Protein AF-A0A256Z401-F1 (afdb_monomer_lite)

Radius of gyration: 17.42 Å; chains: 1; bounding box: 40×29×56 Å

Sequence (206 aa):
MSYHWIVTSNGCLAIGGRNAEQNEKIVRRYLKENDIFMHADIHGAPVFIIFSDKCTIKDLDLNEVAVLAASYSKAWKLGLASIDVFWVNGNQVSTAAPPGQYLPKGSFMIYGKKNYIKNVKLELAIGIEIIDNKFFRIITGPEYYVNKRAFAYMVIAPGDDDVNEVAKKFLLKVKKAEPRLSRLSLEDITARMPGNSRIIKIHVKK

Secondary structure (DSSP, 8-state):
-PPEEEE-TTS-EEEE-SSHHHHHHHHHHH--TTSEEEEESSTTPPEEEE--TTS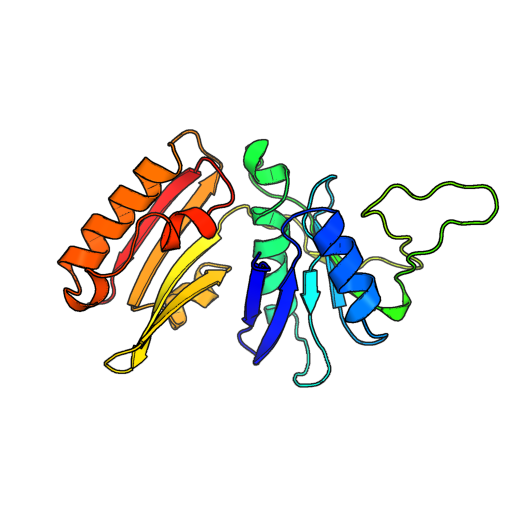---HHHHHHHHHHHHHTSHHHHTT-SEEEEEEEEGGGEE-SPPTT-PPPTT--EE-SPPEEEEEEE--EEEEEEE-SSS-EEEEEE-HHHHHHH-SEEEEEEE-SS-HHHHHHHHHHHHHHH-GGGGG--HHHHHTT--SSEEEEEEEE--

pLDDT: mean 94.88, std 6.21, range [50.25, 98.88]

Foldseek 3Di:
DDWDWDLFPQRWIKTKHLFLQRQVVCLVPPADQQWKWKAWPDPAFIIMITDPPPGDDDPRRVLFVQLVRFQLGCCLVVQHQFTKMKMDGSNQWDPDDDPPDDADRSDIHGDDDIDIDPGNGNKKKWAWFDPDPQDIAIHMTPPVRRVVGHQKIWIKGRDAAFLLVVLVVQLVVVCVVPVSSVPDDSCRRSVSHSGHIDTPDIDHHD

Structure (mmCIF, N/CA/C/O backbone):
data_AF-A0A256Z401-F1
#
_entry.id   AF-A0A256Z401-F1
#
loop_
_atom_site.group_PDB
_atom_site.id
_atom_site.type_symbol
_atom_site.label_atom_id
_atom_site.label_alt_id
_atom_site.label_comp_id
_atom_site.label_asym_id
_atom_site.label_entity_id
_atom_site.label_seq_id
_atom_site.pdbx_PDB_ins_code
_atom_site.Cartn_x
_atom_site.Cartn_y
_atom_site.Cartn_z
_atom_site.occupancy
_atom_site.B_iso_or_equiv
_atom_site.auth_seq_id
_atom_site.auth_comp_id
_atom_site.auth_asym_id
_atom_site.auth_atom_id
_atom_site.pdbx_PDB_model_num
ATOM 1 N N . MET A 1 1 ? 4.382 16.794 3.660 1.00 50.25 1 MET A N 1
ATOM 2 C CA . MET A 1 1 ? 3.944 15.769 2.680 1.00 50.25 1 MET A CA 1
ATOM 3 C C . MET A 1 1 ? 4.528 14.424 3.084 1.00 50.25 1 MET A C 1
ATOM 5 O O . MET A 1 1 ? 5.737 14.346 3.259 1.00 50.25 1 MET A O 1
ATOM 9 N N . SER A 1 2 ? 3.690 13.406 3.291 1.00 85.56 2 SER A N 1
ATOM 10 C CA . SER A 1 2 ? 4.110 12.062 3.715 1.00 85.56 2 SER A CA 1
ATOM 11 C C . SER A 1 2 ? 4.101 11.081 2.539 1.00 85.56 2 SER A C 1
ATOM 13 O O . SER A 1 2 ? 3.253 11.188 1.656 1.00 85.56 2 SER A O 1
ATOM 15 N N . TYR A 1 3 ? 5.022 10.119 2.533 1.00 93.94 3 TYR A N 1
ATOM 16 C CA . TYR A 1 3 ? 4.999 8.979 1.610 1.00 93.94 3 TYR A CA 1
ATOM 17 C C . TYR A 1 3 ? 4.038 7.892 2.117 1.00 93.94 3 TYR A C 1
ATOM 19 O O . TYR A 1 3 ? 3.702 7.850 3.307 1.00 93.94 3 TYR A O 1
ATOM 27 N N . HIS A 1 4 ? 3.619 6.987 1.234 1.00 95.50 4 HIS A N 1
ATOM 28 C CA . HIS A 1 4 ? 3.174 5.665 1.668 1.00 95.50 4 HIS A CA 1
ATOM 29 C C . HIS A 1 4 ? 4.389 4.886 2.167 1.00 95.50 4 HIS A C 1
ATOM 31 O O . HIS A 1 4 ? 5.479 5.026 1.616 1.00 95.50 4 HIS A O 1
ATOM 37 N N . TRP A 1 5 ? 4.225 4.078 3.209 1.00 96.12 5 TRP A N 1
ATOM 38 C CA . TRP A 1 5 ? 5.308 3.232 3.692 1.00 96.12 5 TRP A CA 1
ATOM 39 C C . TRP A 1 5 ? 4.771 2.010 4.425 1.00 96.12 5 TRP A C 1
ATOM 41 O O . TRP A 1 5 ? 3.673 2.040 4.989 1.00 96.12 5 TRP A O 1
ATOM 51 N N . ILE A 1 6 ? 5.573 0.953 4.421 1.00 97.19 6 ILE A N 1
ATOM 52 C CA . ILE A 1 6 ? 5.343 -0.288 5.154 1.00 97.19 6 ILE A CA 1
ATOM 53 C C . ILE A 1 6 ? 6.699 -0.859 5.578 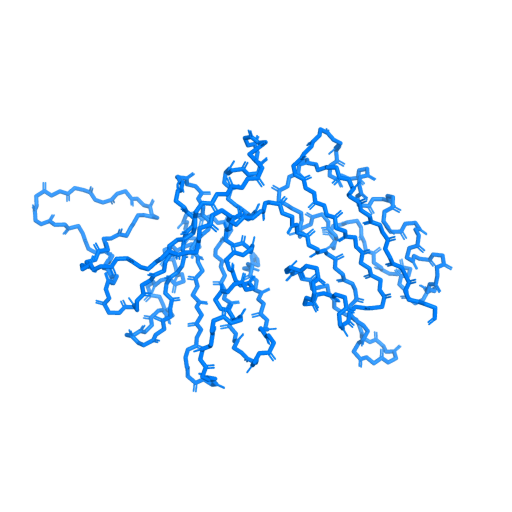1.00 97.19 6 ILE A C 1
ATOM 55 O O . ILE A 1 6 ? 7.675 -0.774 4.837 1.00 97.19 6 ILE A O 1
ATOM 59 N N . VAL A 1 7 ? 6.760 -1.430 6.779 1.00 97.00 7 VAL A N 1
ATOM 60 C CA . VAL A 1 7 ? 7.837 -2.352 7.160 1.00 97.00 7 VAL A CA 1
ATOM 61 C C . VAL A 1 7 ? 7.245 -3.748 7.086 1.00 97.00 7 VAL A C 1
ATOM 63 O O . VAL A 1 7 ? 6.385 -4.094 7.896 1.00 97.00 7 VAL A O 1
ATOM 66 N N . THR A 1 8 ? 7.646 -4.497 6.071 1.00 97.62 8 THR A N 1
ATOM 67 C CA . THR A 1 8 ? 7.096 -5.815 5.727 1.00 97.62 8 THR A CA 1
ATOM 68 C C . THR A 1 8 ? 7.327 -6.851 6.829 1.00 97.62 8 THR A C 1
ATOM 70 O O . THR A 1 8 ? 8.039 -6.613 7.811 1.00 97.62 8 THR A O 1
ATOM 73 N N . SER A 1 9 ? 6.703 -8.020 6.702 1.00 96.50 9 SER A N 1
ATOM 74 C CA . SER A 1 9 ? 6.836 -9.114 7.665 1.00 96.50 9 SER A CA 1
ATOM 75 C C . SER A 1 9 ? 8.277 -9.571 7.881 1.00 96.50 9 SER A C 1
ATOM 77 O O . SER A 1 9 ? 8.611 -9.892 9.021 1.00 96.50 9 SER A O 1
ATOM 79 N N . ASN A 1 10 ? 9.142 -9.541 6.858 1.00 95.38 10 ASN A N 1
ATOM 80 C CA . ASN A 1 10 ? 10.567 -9.858 7.024 1.00 95.38 10 ASN A CA 1
ATOM 81 C C . ASN A 1 10 ? 11.434 -8.635 7.385 1.00 95.38 10 ASN A C 1
ATOM 83 O O . ASN A 1 10 ? 12.659 -8.731 7.392 1.00 95.38 10 ASN A O 1
ATOM 87 N N . GLY A 1 11 ? 10.829 -7.487 7.703 1.00 95.69 11 GLY A N 1
ATOM 88 C CA . GLY A 1 11 ? 11.547 -6.292 8.151 1.00 95.69 11 GLY A CA 1
ATOM 89 C C . GLY A 1 11 ? 12.059 -5.386 7.029 1.00 95.69 11 GLY A C 1
ATOM 90 O O . GLY A 1 11 ? 12.730 -4.397 7.320 1.00 95.69 11 GLY A O 1
ATOM 91 N N . CYS A 1 12 ? 11.719 -5.657 5.764 1.00 97.38 12 CYS A N 1
ATOM 92 C CA . CYS A 1 12 ? 12.048 -4.759 4.658 1.00 97.38 12 CYS A CA 1
ATOM 93 C C . CYS A 1 12 ? 11.227 -3.480 4.732 1.00 97.38 12 CYS A C 1
ATOM 95 O O . CYS A 1 12 ? 9.995 -3.536 4.788 1.00 97.38 12 CYS A O 1
ATOM 97 N N . LEU A 1 13 ? 11.898 -2.332 4.679 1.00 97.75 13 LEU A N 1
ATOM 98 C CA . LEU A 1 13 ? 11.233 -1.052 4.482 1.00 97.75 13 LEU A CA 1
ATOM 99 C C . LEU A 1 13 ? 10.860 -0.910 3.006 1.00 97.75 13 LEU A C 1
ATOM 101 O O . LEU A 1 13 ? 11.709 -1.069 2.132 1.00 97.75 13 LEU A O 1
ATOM 105 N N . ALA A 1 14 ? 9.613 -0.538 2.746 1.00 98.19 14 ALA A N 1
ATOM 106 C CA . ALA A 1 14 ? 9.183 -0.072 1.442 1.00 98.19 14 ALA A CA 1
ATOM 107 C C . ALA A 1 14 ? 8.523 1.301 1.550 1.00 98.19 14 ALA A C 1
ATOM 109 O O . ALA A 1 14 ? 7.785 1.573 2.502 1.00 98.19 14 ALA A O 1
ATOM 110 N N . ILE A 1 15 ? 8.778 2.159 0.564 1.00 97.94 15 ILE A N 1
ATOM 111 C CA . ILE A 1 15 ? 8.177 3.493 0.456 1.00 97.94 15 ILE A CA 1
ATOM 112 C C . ILE A 1 15 ? 7.523 3.670 -0.906 1.00 97.94 15 ILE A C 1
ATOM 114 O O . ILE A 1 15 ? 8.018 3.138 -1.894 1.00 97.94 15 ILE A O 1
ATOM 118 N N . GLY A 1 16 ? 6.443 4.446 -0.964 1.00 97.56 16 GLY A N 1
ATOM 119 C CA . GLY A 1 16 ? 5.762 4.771 -2.209 1.00 97.56 16 GLY A CA 1
ATOM 120 C C . GLY A 1 16 ? 5.303 6.220 -2.294 1.00 97.56 16 GLY A C 1
ATOM 121 O O . GLY A 1 16 ? 4.928 6.837 -1.291 1.00 97.56 16 GLY A O 1
ATOM 122 N N . GLY A 1 17 ? 5.357 6.785 -3.498 1.00 96.19 17 GLY A N 1
ATOM 123 C CA . GLY A 1 17 ? 4.948 8.166 -3.747 1.00 96.19 17 GLY A CA 1
ATOM 124 C C . GLY A 1 17 ? 3.427 8.319 -3.774 1.00 96.19 17 GLY A C 1
ATOM 125 O O . GLY A 1 17 ? 2.710 7.428 -4.213 1.00 96.19 17 GLY A O 1
ATOM 126 N N . ARG A 1 18 ? 2.917 9.465 -3.308 1.00 93.62 18 ARG A N 1
ATOM 127 C CA . ARG A 1 18 ? 1.480 9.804 -3.377 1.00 93.62 18 ARG A CA 1
ATOM 128 C C . ARG A 1 18 ? 1.073 10.494 -4.682 1.00 93.62 18 ARG A C 1
ATOM 130 O O . ARG A 1 18 ? -0.111 10.695 -4.933 1.00 93.62 18 ARG A O 1
ATOM 137 N N . ASN A 1 19 ? 2.047 10.938 -5.471 1.00 92.94 19 ASN A N 1
ATOM 138 C CA . ASN A 1 19 ? 1.849 11.639 -6.736 1.00 92.94 19 ASN A CA 1
ATOM 139 C C . ASN A 1 19 ? 3.090 11.486 -7.636 1.00 92.94 19 ASN A C 1
ATOM 141 O O . ASN A 1 19 ? 4.122 10.974 -7.200 1.00 92.94 19 ASN A O 1
ATOM 145 N N . ALA A 1 20 ? 2.992 11.943 -8.888 1.00 91.56 20 ALA A N 1
ATOM 146 C CA . ALA A 1 20 ? 4.055 11.799 -9.887 1.00 91.56 20 ALA A CA 1
ATOM 147 C C . ALA A 1 20 ? 5.384 12.459 -9.469 1.00 91.56 20 ALA A C 1
ATOM 149 O O . ALA A 1 20 ? 6.446 11.881 -9.684 1.00 91.56 20 ALA A O 1
ATOM 150 N N . GLU A 1 21 ? 5.330 13.628 -8.826 1.00 92.94 21 GLU A N 1
ATOM 151 C CA . GLU A 1 21 ? 6.522 14.328 -8.331 1.00 92.94 21 GLU A CA 1
ATOM 152 C C . GLU A 1 21 ? 7.230 13.521 -7.234 1.00 92.94 21 GLU A C 1
ATOM 154 O O . GLU A 1 21 ? 8.449 13.354 -7.255 1.00 92.94 21 GLU A O 1
ATOM 159 N N . GLN A 1 22 ? 6.466 12.964 -6.289 1.00 94.81 22 GLN A N 1
ATOM 160 C CA . GLN A 1 22 ? 7.011 12.089 -5.259 1.00 94.81 22 GLN A CA 1
ATOM 161 C C . GLN A 1 22 ? 7.571 10.797 -5.852 1.00 94.81 22 GLN A C 1
ATOM 163 O O . GLN A 1 22 ? 8.653 10.399 -5.433 1.00 94.81 22 GLN A O 1
ATOM 168 N N . ASN A 1 23 ? 6.886 10.176 -6.820 1.00 95.25 23 ASN A N 1
ATOM 169 C CA . ASN A 1 23 ? 7.380 8.985 -7.521 1.00 95.25 23 ASN A CA 1
ATOM 170 C C . ASN A 1 23 ? 8.754 9.255 -8.155 1.00 95.25 23 ASN A C 1
ATOM 172 O O . ASN A 1 23 ? 9.697 8.494 -7.959 1.00 95.25 23 ASN A O 1
ATOM 176 N N . GLU A 1 24 ? 8.898 10.372 -8.870 1.00 93.88 24 GLU A N 1
ATOM 177 C CA . GLU A 1 24 ? 10.174 10.754 -9.475 1.00 93.88 24 GLU A CA 1
ATOM 178 C C . GLU A 1 24 ? 11.249 11.019 -8.415 1.00 93.88 24 GLU A C 1
ATOM 180 O O . GLU A 1 24 ? 12.378 10.536 -8.530 1.00 93.88 24 GLU A O 1
ATOM 185 N N . LYS A 1 25 ? 10.890 11.733 -7.343 1.00 94.38 25 LYS A N 1
ATOM 186 C CA . LYS A 1 25 ? 11.808 12.038 -6.244 1.00 94.38 25 LYS A CA 1
ATOM 187 C C . LYS A 1 25 ? 12.323 10.777 -5.556 1.00 94.38 25 LYS A C 1
ATOM 189 O O . LYS A 1 25 ? 13.518 10.722 -5.270 1.00 94.38 25 LYS A O 1
ATOM 194 N N . ILE A 1 26 ? 11.465 9.792 -5.277 1.00 95.06 26 ILE A N 1
ATOM 195 C CA . ILE A 1 26 ? 11.907 8.565 -4.604 1.00 95.06 26 ILE A CA 1
ATOM 196 C C . ILE A 1 26 ? 12.806 7.727 -5.508 1.00 95.06 26 ILE A C 1
ATOM 198 O O . ILE A 1 26 ? 13.838 7.257 -5.042 1.00 95.06 26 ILE A O 1
ATOM 202 N N . VAL A 1 27 ? 12.480 7.611 -6.799 1.00 96.12 27 VAL A N 1
ATOM 203 C CA . VAL A 1 27 ? 13.286 6.831 -7.745 1.00 96.12 27 VAL A CA 1
ATOM 204 C C . VAL A 1 27 ? 14.658 7.462 -7.917 1.00 96.12 27 VAL A C 1
ATOM 206 O O . VAL A 1 27 ? 15.664 6.791 -7.729 1.00 96.12 27 VAL A O 1
ATOM 209 N N . ARG A 1 28 ? 14.721 8.771 -8.185 1.00 94.38 28 ARG A N 1
ATOM 210 C CA . ARG A 1 28 ? 16.000 9.463 -8.404 1.00 94.38 28 ARG A CA 1
ATOM 211 C C . ARG A 1 28 ? 16.902 9.487 -7.172 1.00 94.38 28 ARG A C 1
ATOM 213 O O . ARG A 1 28 ? 18.115 9.548 -7.328 1.00 94.38 28 ARG A O 1
ATOM 220 N N . ARG A 1 29 ? 16.330 9.536 -5.964 1.00 94.62 29 ARG A N 1
ATOM 221 C CA . ARG A 1 29 ? 17.109 9.712 -4.726 1.00 94.62 29 ARG A CA 1
ATOM 222 C C . ARG A 1 29 ? 17.422 8.417 -3.997 1.00 94.62 29 ARG A C 1
ATOM 224 O O . ARG A 1 29 ? 18.411 8.391 -3.273 1.00 94.62 29 ARG A O 1
ATOM 231 N N . TYR A 1 30 ? 16.559 7.410 -4.103 1.00 95.56 30 TYR A N 1
ATOM 232 C CA . TYR A 1 30 ? 16.609 6.258 -3.207 1.00 95.56 30 TYR A CA 1
ATOM 233 C C . TYR A 1 30 ? 16.718 4.911 -3.915 1.00 95.56 30 TYR A C 1
ATOM 235 O O . TYR A 1 30 ? 17.182 3.982 -3.269 1.00 95.56 30 TYR A O 1
ATOM 243 N N . LEU A 1 31 ? 16.317 4.777 -5.185 1.00 97.25 31 LEU A N 1
ATOM 244 C CA . LEU A 1 31 ? 16.378 3.485 -5.874 1.00 97.25 31 LEU A CA 1
ATOM 245 C C . LEU A 1 31 ? 17.833 3.103 -6.172 1.00 97.25 31 LEU A C 1
ATOM 247 O O . LEU A 1 31 ? 18.505 3.790 -6.942 1.00 97.25 31 LEU A O 1
ATOM 251 N N . LYS A 1 32 ? 18.298 1.995 -5.591 1.00 96.94 32 LYS A N 1
ATOM 252 C CA . LYS A 1 32 ? 19.595 1.379 -5.899 1.00 96.94 32 LYS A CA 1
ATOM 253 C C . LYS A 1 32 ? 19.427 0.145 -6.776 1.00 96.94 32 LYS A C 1
ATOM 255 O O . LYS A 1 32 ? 18.333 -0.387 -6.917 1.00 96.94 32 LYS A O 1
ATOM 260 N N . GLU A 1 33 ? 20.534 -0.344 -7.326 1.00 95.81 33 GLU A N 1
ATOM 261 C CA . GLU A 1 33 ? 20.555 -1.455 -8.286 1.00 95.81 33 GLU A CA 1
ATOM 262 C C . GLU A 1 33 ? 19.835 -2.724 -7.803 1.00 95.81 33 GLU A C 1
ATOM 264 O O . GLU A 1 33 ? 19.100 -3.328 -8.583 1.00 95.81 33 GLU A O 1
ATOM 269 N N . ASN A 1 34 ? 20.006 -3.083 -6.525 1.00 95.56 34 ASN A N 1
ATOM 270 C CA . ASN A 1 34 ? 19.445 -4.294 -5.909 1.00 95.56 34 ASN A CA 1
ATOM 271 C C . ASN A 1 34 ? 18.096 -4.073 -5.208 1.00 95.56 34 ASN A C 1
ATOM 273 O O . ASN A 1 34 ? 17.510 -5.018 -4.681 1.00 95.56 34 ASN A O 1
ATOM 277 N N . ASP A 1 35 ? 17.606 -2.834 -5.169 1.00 98.06 35 ASP A N 1
ATOM 278 C CA . ASP A 1 35 ? 16.276 -2.554 -4.641 1.00 98.06 35 ASP A CA 1
ATOM 279 C C . ASP A 1 35 ? 15.206 -3.000 -5.634 1.00 98.06 35 ASP A C 1
ATOM 281 O O . ASP A 1 35 ? 15.440 -3.094 -6.840 1.00 98.06 35 ASP A O 1
ATOM 285 N N . ILE A 1 36 ? 13.997 -3.234 -5.133 1.00 98.56 36 ILE A N 1
ATOM 286 C CA . ILE A 1 36 ? 12.866 -3.585 -5.990 1.00 98.56 36 ILE A CA 1
ATOM 287 C C . ILE A 1 36 ? 12.062 -2.337 -6.313 1.00 98.56 36 ILE A C 1
ATOM 289 O O . ILE A 1 36 ? 11.530 -1.690 -5.414 1.00 98.56 36 ILE A O 1
ATOM 293 N N . PHE A 1 37 ? 11.914 -2.050 -7.603 1.00 98.56 37 PHE A N 1
ATOM 294 C CA . PHE A 1 37 ? 10.921 -1.119 -8.123 1.00 98.56 37 PHE A CA 1
ATOM 295 C C . PHE A 1 37 ? 9.616 -1.870 -8.387 1.00 98.56 37 PHE A C 1
ATOM 297 O O . PHE A 1 37 ? 9.620 -2.898 -9.065 1.00 98.56 37 PHE A O 1
ATOM 304 N N . MET A 1 38 ? 8.494 -1.342 -7.904 1.00 98.69 38 MET A N 1
ATOM 305 C CA . MET A 1 38 ? 7.174 -1.954 -8.049 1.00 98.69 38 MET A CA 1
ATOM 306 C C . MET A 1 38 ? 6.114 -0.931 -8.464 1.00 98.69 38 MET A C 1
ATOM 308 O O . MET A 1 38 ? 6.085 0.192 -7.957 1.00 98.69 38 MET A O 1
ATOM 312 N N . HIS A 1 39 ? 5.223 -1.330 -9.373 1.00 98.44 39 HIS A N 1
ATOM 313 C CA . HIS A 1 39 ? 4.160 -0.475 -9.901 1.00 98.44 39 HIS A CA 1
ATOM 314 C C . HIS A 1 39 ? 2.971 -1.326 -10.378 1.00 98.44 39 HIS A C 1
ATOM 316 O O . HIS A 1 39 ? 3.156 -2.382 -10.989 1.00 98.44 39 HIS A O 1
ATOM 322 N N . ALA A 1 40 ? 1.739 -0.886 -10.103 1.00 98.25 40 ALA A N 1
ATOM 323 C CA . ALA A 1 40 ? 0.548 -1.545 -10.646 1.00 98.25 40 ALA A CA 1
ATOM 324 C C . ALA A 1 40 ? 0.458 -1.322 -12.163 1.00 98.25 40 ALA A C 1
ATOM 326 O O . ALA A 1 40 ? 0.875 -0.274 -12.651 1.00 98.25 40 ALA A O 1
ATOM 327 N N . ASP A 1 41 ? -0.078 -2.272 -12.926 1.00 96.81 41 ASP A N 1
ATOM 328 C CA . ASP A 1 41 ? -0.127 -2.185 -14.394 1.00 96.81 41 ASP A CA 1
ATOM 329 C C . ASP A 1 41 ? -1.265 -1.264 -14.886 1.00 96.81 41 ASP A C 1
ATOM 331 O O . ASP A 1 41 ? -2.189 -1.664 -15.588 1.00 96.81 41 ASP A O 1
ATOM 335 N N . ILE A 1 42 ? -1.241 -0.011 -14.421 1.00 96.06 42 ILE A N 1
ATOM 336 C CA . ILE A 1 42 ? -2.186 1.054 -14.753 1.00 96.06 42 ILE A CA 1
ATOM 337 C C . ILE A 1 42 ? -1.528 2.426 -14.600 1.00 96.06 42 ILE A C 1
ATOM 339 O O . ILE A 1 42 ? -0.739 2.675 -13.686 1.00 96.06 42 ILE A O 1
ATOM 343 N N . HIS A 1 43 ? -1.895 3.365 -15.471 1.00 92.25 43 HIS A N 1
ATOM 344 C CA . HIS A 1 43 ? -1.472 4.754 -15.332 1.00 92.25 43 HIS A CA 1
ATOM 345 C C . HIS A 1 43 ? -2.010 5.394 -14.045 1.00 92.25 43 HIS A C 1
ATOM 347 O O . HIS A 1 43 ? -3.184 5.256 -13.693 1.00 92.25 43 HIS A O 1
ATOM 353 N N . GLY A 1 44 ? -1.153 6.167 -13.377 1.00 89.94 44 GLY A N 1
ATOM 354 C CA . GLY A 1 44 ? -1.493 6.833 -12.120 1.00 89.94 44 GLY A CA 1
ATOM 355 C C . GLY A 1 44 ? -1.406 5.919 -10.898 1.00 89.94 44 GLY A C 1
ATOM 356 O O . GLY A 1 44 ? -2.039 6.213 -9.886 1.00 89.94 44 GLY A O 1
ATOM 357 N N . ALA A 1 45 ? -0.661 4.814 -10.981 1.00 94.94 45 ALA A N 1
ATOM 358 C CA . ALA A 1 45 ? -0.279 4.051 -9.805 1.00 94.94 45 ALA A CA 1
ATOM 359 C C . ALA A 1 45 ? 0.913 4.707 -9.076 1.00 94.94 45 ALA A C 1
ATOM 361 O O . ALA A 1 45 ? 1.718 5.426 -9.682 1.00 94.94 45 ALA A O 1
ATOM 362 N N . PRO A 1 46 ? 1.032 4.504 -7.757 1.00 96.00 46 PRO A N 1
ATOM 363 C CA . PRO A 1 46 ? 2.241 4.868 -7.037 1.00 96.00 46 PRO A CA 1
ATOM 364 C C . PRO A 1 46 ? 3.412 3.997 -7.502 1.00 96.00 46 PRO A C 1
ATOM 366 O O . PRO A 1 46 ? 3.245 2.814 -7.808 1.00 96.00 46 PRO A O 1
ATOM 369 N N . VAL A 1 47 ? 4.613 4.569 -7.493 1.00 97.69 47 VAL A N 1
ATOM 370 C CA . VAL A 1 47 ? 5.841 3.771 -7.514 1.00 97.69 47 VAL A CA 1
ATOM 371 C C . VAL A 1 47 ? 6.168 3.393 -6.084 1.00 97.69 47 VAL A C 1
ATOM 373 O O . VAL A 1 47 ? 6.187 4.272 -5.224 1.00 97.69 47 VAL A O 1
ATOM 376 N N . PHE A 1 48 ? 6.451 2.116 -5.847 1.00 98.44 48 PHE A N 1
ATOM 377 C CA . PHE A 1 48 ? 7.028 1.626 -4.602 1.00 98.44 48 PHE A CA 1
ATOM 378 C C . PHE A 1 48 ? 8.478 1.184 -4.809 1.00 98.44 48 PHE A C 1
ATOM 380 O O . PHE A 1 48 ? 8.811 0.588 -5.831 1.00 98.44 48 PHE A O 1
ATOM 387 N N . ILE A 1 49 ? 9.319 1.464 -3.815 1.00 98.50 49 ILE A N 1
ATOM 388 C CA . ILE A 1 49 ? 10.681 0.940 -3.697 1.00 98.50 49 ILE A CA 1
ATOM 389 C C . ILE A 1 49 ? 10.733 0.070 -2.449 1.00 98.50 49 ILE A C 1
ATOM 391 O O . ILE A 1 49 ? 10.340 0.541 -1.380 1.00 98.50 49 ILE A O 1
ATOM 395 N N . ILE A 1 50 ? 11.217 -1.164 -2.574 1.00 98.56 50 ILE A N 1
ATOM 396 C CA . ILE A 1 50 ? 11.526 -2.045 -1.441 1.00 98.56 50 ILE A CA 1
ATOM 397 C C . ILE A 1 50 ? 13.041 -2.071 -1.275 1.00 98.56 50 ILE A C 1
ATOM 399 O O . ILE A 1 50 ? 13.755 -2.477 -2.192 1.00 98.56 50 ILE A O 1
ATOM 403 N N . PHE A 1 51 ? 13.514 -1.625 -0.114 1.00 97.94 51 PHE A N 1
ATOM 404 C CA . PHE A 1 51 ? 14.939 -1.488 0.158 1.00 97.94 51 PHE A CA 1
ATOM 405 C C . PHE A 1 51 ? 15.576 -2.820 0.537 1.00 97.94 51 PHE A C 1
ATOM 407 O O . PHE A 1 51 ? 15.132 -3.484 1.475 1.00 97.94 51 PHE A O 1
ATOM 414 N N . SER A 1 52 ? 16.657 -3.155 -0.160 1.00 95.06 52 SER A N 1
ATOM 415 C CA . SER A 1 52 ? 17.426 -4.392 0.007 1.00 95.06 52 SER A CA 1
ATOM 416 C C . SER A 1 52 ? 18.544 -4.284 1.056 1.00 95.06 52 SER A C 1
ATOM 418 O O . SER A 1 52 ? 19.008 -5.295 1.572 1.00 95.06 52 SER A O 1
ATOM 420 N N . ASP A 1 53 ? 18.946 -3.067 1.446 1.00 87.94 53 ASP A N 1
ATOM 421 C CA . ASP A 1 53 ? 20.119 -2.826 2.308 1.00 87.94 53 ASP A CA 1
ATOM 422 C C . ASP A 1 53 ? 20.061 -3.507 3.690 1.00 87.94 53 ASP A C 1
ATOM 424 O O . ASP A 1 53 ? 21.095 -3.795 4.291 1.00 87.94 53 ASP A O 1
ATOM 428 N N . LYS A 1 54 ? 18.858 -3.688 4.251 1.00 83.19 54 LYS A N 1
ATOM 429 C CA . LYS A 1 54 ? 18.658 -4.134 5.646 1.00 83.19 54 LYS A CA 1
ATOM 430 C C . LYS A 1 54 ? 17.824 -5.403 5.784 1.00 83.19 54 LYS A C 1
ATOM 432 O O . LYS A 1 54 ? 17.492 -5.789 6.903 1.00 83.19 54 LYS A O 1
ATOM 437 N N . CYS A 1 55 ? 17.453 -6.031 4.676 1.00 91.88 55 CYS A N 1
ATOM 438 C CA . CYS A 1 55 ? 16.651 -7.243 4.695 1.00 91.88 55 CYS A CA 1
ATOM 439 C C . CYS A 1 55 ? 16.879 -8.071 3.427 1.00 91.88 55 CYS A C 1
ATOM 441 O O . CYS A 1 55 ? 17.196 -7.547 2.362 1.00 91.88 55 CYS A O 1
ATOM 443 N N . THR A 1 56 ? 16.624 -9.372 3.519 1.00 94.38 56 THR A N 1
ATOM 444 C CA . THR A 1 56 ? 16.461 -10.213 2.332 1.00 94.38 56 THR A CA 1
ATOM 445 C C . THR A 1 56 ? 15.003 -10.159 1.897 1.00 94.38 56 THR A C 1
ATOM 447 O O . THR A 1 56 ? 14.134 -10.636 2.628 1.00 94.38 56 THR A O 1
ATOM 450 N N . ILE A 1 57 ? 14.745 -9.592 0.719 1.00 97.50 57 ILE A N 1
ATOM 451 C CA . ILE A 1 57 ? 13.400 -9.479 0.147 1.00 97.50 57 ILE A CA 1
ATOM 452 C C . ILE A 1 57 ? 12.917 -10.872 -0.268 1.00 97.50 57 ILE A C 1
ATOM 454 O O . ILE A 1 57 ? 13.570 -11.551 -1.060 1.00 97.50 57 ILE A O 1
ATOM 458 N N . LYS A 1 58 ? 11.772 -11.300 0.268 1.00 97.56 58 LYS A N 1
ATOM 459 C CA . LYS A 1 58 ? 11.113 -12.572 -0.059 1.00 97.56 58 LYS A CA 1
ATOM 460 C C . LYS A 1 58 ? 9.781 -12.327 -0.763 1.00 97.56 58 LYS A C 1
ATOM 462 O O . LYS A 1 58 ? 9.225 -11.231 -0.708 1.00 97.56 58 LYS A O 1
ATOM 467 N N . ASP A 1 59 ? 9.202 -13.387 -1.324 1.00 98.19 59 ASP A N 1
ATOM 468 C CA . ASP A 1 59 ? 7.891 -13.331 -1.985 1.00 98.19 59 ASP A CA 1
ATOM 469 C C . ASP A 1 59 ? 6.799 -12.732 -1.097 1.00 98.19 59 ASP A C 1
ATOM 471 O O . ASP A 1 59 ? 5.941 -11.991 -1.575 1.00 98.19 59 ASP A O 1
ATOM 475 N N . LEU A 1 60 ? 6.838 -13.004 0.210 1.00 98.00 60 LEU A N 1
ATOM 476 C CA . LEU A 1 60 ? 5.889 -12.423 1.156 1.00 98.00 60 LEU A CA 1
ATOM 477 C C . LEU A 1 60 ? 5.965 -10.888 1.177 1.00 98.00 60 LEU A C 1
ATOM 479 O O . LEU A 1 60 ? 4.926 -10.233 1.181 1.00 98.00 60 LEU A O 1
ATOM 483 N N . ASP A 1 61 ? 7.171 -10.319 1.149 1.00 98.44 61 ASP A N 1
ATOM 484 C CA . ASP A 1 61 ? 7.389 -8.869 1.186 1.00 98.44 61 ASP A CA 1
ATOM 485 C C . ASP A 1 61 ? 6.923 -8.224 -0.124 1.00 98.44 61 ASP A C 1
ATOM 487 O O . ASP A 1 61 ? 6.261 -7.185 -0.110 1.00 98.44 61 ASP A O 1
ATOM 491 N N . LEU A 1 62 ? 7.191 -8.887 -1.256 1.00 98.69 62 LEU A N 1
ATOM 492 C CA . LEU A 1 62 ? 6.692 -8.471 -2.566 1.00 98.69 62 LEU A CA 1
ATOM 493 C C . LEU A 1 62 ? 5.156 -8.436 -2.588 1.00 98.69 62 LEU A C 1
ATOM 495 O O . LEU A 1 62 ? 4.572 -7.446 -3.024 1.00 98.69 62 LEU A O 1
ATOM 499 N N . ASN A 1 63 ? 4.492 -9.478 -2.077 1.00 98.69 63 ASN A N 1
ATOM 500 C CA . ASN A 1 63 ? 3.028 -9.538 -2.018 1.00 98.69 63 ASN A CA 1
ATOM 501 C C . ASN A 1 63 ? 2.433 -8.466 -1.090 1.00 98.69 63 ASN A C 1
ATOM 503 O O . ASN A 1 63 ? 1.429 -7.842 -1.438 1.00 98.69 63 ASN A O 1
ATOM 507 N N . GLU A 1 64 ? 3.053 -8.205 0.065 1.00 98.75 64 GLU A N 1
ATOM 508 C CA . GLU A 1 64 ? 2.598 -7.159 0.989 1.00 98.75 64 GLU A CA 1
ATOM 509 C C . GLU A 1 64 ? 2.640 -5.772 0.347 1.00 98.75 64 GLU A C 1
ATOM 511 O O . GLU A 1 64 ? 1.671 -5.019 0.444 1.00 98.75 64 GLU A O 1
ATOM 516 N N . VAL A 1 65 ? 3.732 -5.448 -0.348 1.00 98.81 65 VAL A N 1
ATOM 517 C CA . VAL A 1 65 ? 3.894 -4.158 -1.031 1.00 98.81 65 VAL A CA 1
ATOM 518 C C . VAL A 1 65 ? 3.009 -4.072 -2.276 1.00 98.81 65 VAL A C 1
ATOM 520 O O . VAL A 1 65 ? 2.449 -3.008 -2.549 1.00 98.81 65 VAL A O 1
ATOM 523 N N . ALA A 1 66 ? 2.793 -5.184 -2.983 1.00 98.88 66 ALA A N 1
ATOM 524 C CA . ALA A 1 66 ? 1.925 -5.225 -4.156 1.00 98.88 66 ALA A CA 1
ATOM 525 C C . ALA A 1 66 ? 0.482 -4.842 -3.825 1.00 98.88 66 ALA A C 1
ATOM 527 O O . ALA A 1 66 ? -0.141 -4.105 -4.588 1.00 98.88 66 ALA A O 1
ATOM 528 N N . VAL A 1 67 ? -0.033 -5.251 -2.661 1.00 98.81 67 VAL A N 1
ATOM 529 C CA . VAL A 1 67 ? -1.363 -4.827 -2.197 1.00 98.81 67 VAL A CA 1
ATOM 530 C C . VAL A 1 67 ? -1.443 -3.311 -2.032 1.00 98.81 67 VAL A C 1
ATOM 532 O O . VAL A 1 67 ? -2.450 -2.719 -2.417 1.00 98.81 67 VAL A O 1
ATOM 535 N N . LEU A 1 68 ? -0.393 -2.651 -1.529 1.00 98.69 68 LEU A N 1
ATOM 536 C CA . LEU A 1 68 ? -0.361 -1.187 -1.447 1.00 98.69 68 LEU A CA 1
ATOM 537 C C . LEU A 1 68 ? -0.277 -0.553 -2.842 1.00 98.69 68 LEU A C 1
ATOM 539 O O . LEU A 1 68 ? -1.024 0.383 -3.123 1.00 98.69 68 LEU A O 1
ATOM 543 N N . ALA A 1 69 ? 0.601 -1.060 -3.713 1.00 98.56 69 ALA A N 1
ATOM 544 C CA . ALA A 1 69 ? 0.763 -0.547 -5.073 1.00 98.56 69 ALA A CA 1
ATOM 545 C C . ALA A 1 69 ? -0.545 -0.638 -5.876 1.00 98.56 69 ALA A C 1
ATOM 547 O O . ALA A 1 69 ? -0.937 0.331 -6.526 1.00 98.56 69 ALA A O 1
ATOM 548 N N . ALA A 1 70 ? -1.252 -1.766 -5.773 1.00 98.75 70 ALA A N 1
ATOM 549 C CA . ALA A 1 70 ? -2.569 -1.971 -6.362 1.00 98.75 70 ALA A CA 1
ATOM 550 C C . ALA A 1 70 ? -3.625 -1.053 -5.730 1.00 98.75 70 ALA A C 1
ATOM 552 O O . ALA A 1 70 ? -4.311 -0.318 -6.444 1.00 98.75 70 ALA A O 1
ATOM 553 N N . SER A 1 71 ? -3.733 -1.056 -4.396 1.00 98.50 71 SER A N 1
ATOM 554 C CA . SER A 1 71 ? -4.823 -0.378 -3.684 1.00 98.50 71 SER A CA 1
ATOM 555 C C . SER A 1 71 ? -4.762 1.139 -3.805 1.00 98.50 71 SER A C 1
ATOM 557 O O . SER A 1 71 ? -5.796 1.771 -3.960 1.00 98.50 71 SER A O 1
ATOM 559 N N . TYR A 1 72 ? -3.572 1.742 -3.775 1.00 98.12 72 TYR A N 1
ATOM 560 C CA . TYR A 1 72 ? -3.417 3.194 -3.927 1.00 98.12 72 TYR A CA 1
ATOM 561 C C . TYR A 1 72 ? -3.367 3.655 -5.393 1.00 98.12 72 TYR A C 1
ATOM 563 O O . TYR A 1 72 ? -3.180 4.843 -5.658 1.00 98.12 72 TYR A O 1
ATOM 571 N N . SER A 1 73 ? -3.523 2.743 -6.356 1.00 97.88 73 SER A N 1
ATOM 572 C CA . SER A 1 73 ? -3.557 3.095 -7.775 1.00 97.88 73 SER A CA 1
ATOM 573 C C . SER A 1 73 ? -4.918 3.629 -8.222 1.00 97.88 73 SER A C 1
ATOM 575 O O . SER A 1 73 ? -5.932 3.550 -7.522 1.00 97.88 73 SER A O 1
ATOM 577 N N . LYS A 1 74 ? -4.967 4.113 -9.467 1.00 97.25 74 LYS A N 1
ATOM 578 C CA . LYS A 1 74 ? -6.216 4.509 -10.126 1.00 97.25 74 LYS A CA 1
ATOM 579 C C . LYS A 1 74 ? -7.246 3.371 -10.208 1.00 97.25 74 LYS A C 1
ATOM 581 O O . LYS A 1 74 ? -8.436 3.66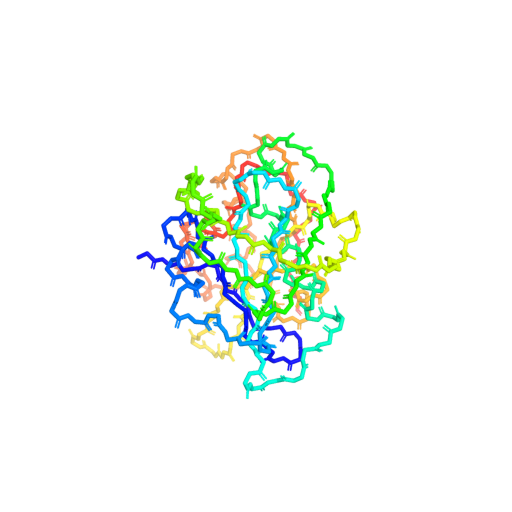6 -10.291 1.00 97.25 74 LYS A O 1
ATOM 586 N N . ALA A 1 75 ? -6.825 2.105 -10.121 1.00 98.31 75 ALA A N 1
ATOM 587 C CA . ALA A 1 75 ? -7.719 0.947 -10.136 1.00 98.31 75 ALA A CA 1
ATOM 588 C C . ALA A 1 75 ? -8.786 1.006 -9.029 1.00 98.31 75 ALA A C 1
ATOM 590 O O . ALA A 1 75 ? -9.921 0.595 -9.263 1.00 98.31 75 ALA A O 1
ATOM 591 N N . TRP A 1 76 ? -8.461 1.588 -7.866 1.00 98.56 76 TRP A N 1
ATOM 592 C CA . TRP A 1 76 ? -9.419 1.743 -6.769 1.00 98.56 76 TRP A CA 1
ATOM 593 C C . TRP A 1 76 ? -10.576 2.659 -7.138 1.00 98.56 76 TRP A C 1
ATOM 595 O O . TRP A 1 76 ? -11.737 2.305 -6.966 1.00 98.56 76 TRP A O 1
ATOM 605 N N . LYS A 1 77 ? -10.265 3.823 -7.716 1.00 96.88 77 LYS A N 1
ATOM 606 C CA . LYS A 1 77 ? -11.277 4.795 -8.156 1.00 96.88 77 LYS A CA 1
ATOM 607 C C . LYS A 1 77 ? -12.102 4.291 -9.339 1.00 96.88 77 LYS A C 1
ATOM 609 O O . LYS A 1 77 ? -13.206 4.770 -9.546 1.00 96.88 77 LYS A O 1
ATOM 614 N N . LEU A 1 78 ? -11.558 3.354 -10.116 1.00 97.88 78 LEU A N 1
ATOM 615 C CA . LEU A 1 78 ? -12.263 2.689 -11.211 1.00 97.88 78 LEU A CA 1
ATOM 616 C C . LEU A 1 78 ? -13.131 1.509 -10.743 1.00 97.88 78 LEU A C 1
ATOM 618 O O . LEU A 1 78 ? -13.794 0.898 -11.574 1.00 97.88 78 LEU A O 1
ATOM 622 N N . GLY A 1 79 ? -13.122 1.164 -9.450 1.00 97.81 79 GLY A N 1
ATOM 623 C CA . GLY A 1 79 ? -13.946 0.077 -8.919 1.00 97.81 79 GLY A CA 1
ATOM 624 C C . GLY A 1 79 ? -13.489 -1.326 -9.329 1.00 97.81 79 GLY A C 1
ATOM 625 O O . GLY A 1 79 ? -14.286 -2.260 -9.282 1.00 97.81 79 GLY A O 1
ATOM 626 N N . LEU A 1 80 ? -12.230 -1.501 -9.751 1.00 98.38 80 LEU A N 1
ATOM 627 C CA . LEU A 1 80 ? -11.731 -2.816 -10.163 1.00 98.38 80 LEU A CA 1
ATOM 628 C C . LEU A 1 80 ? -11.655 -3.781 -8.971 1.00 98.38 80 LEU A C 1
ATOM 630 O O . LEU A 1 80 ? -11.307 -3.392 -7.859 1.00 98.38 80 LEU A O 1
ATOM 634 N N . ALA A 1 81 ? -11.922 -5.066 -9.209 1.00 97.81 81 ALA A N 1
ATOM 635 C CA . ALA A 1 81 ? -11.806 -6.094 -8.170 1.00 97.81 81 ALA A CA 1
ATOM 636 C C . ALA A 1 81 ? -10.343 -6.484 -7.882 1.00 97.81 81 ALA A C 1
ATOM 638 O O . ALA A 1 81 ? -9.971 -6.766 -6.742 1.00 97.81 81 ALA A O 1
ATOM 639 N N . SER A 1 82 ? -9.506 -6.499 -8.918 1.00 98.56 82 SER A N 1
ATOM 640 C CA . SER A 1 82 ? -8.091 -6.860 -8.843 1.00 98.56 82 SER A CA 1
ATOM 641 C C . SER A 1 82 ? -7.300 -6.218 -9.980 1.00 98.56 82 SER A C 1
ATOM 643 O O . SER A 1 82 ? -7.882 -5.867 -11.007 1.00 98.56 82 SER A O 1
ATOM 645 N N . ILE A 1 83 ? -5.982 -6.113 -9.824 1.00 98.75 83 ILE A N 1
ATOM 646 C CA . ILE A 1 83 ? -5.067 -5.663 -10.876 1.00 98.75 83 ILE A CA 1
ATOM 647 C C . ILE A 1 83 ? -3.729 -6.400 -10.788 1.00 98.75 83 ILE A C 1
ATOM 649 O O . ILE A 1 83 ? -3.309 -6.825 -9.713 1.00 98.75 83 ILE A O 1
ATOM 653 N N . ASP A 1 84 ? -3.048 -6.545 -11.918 1.00 98.81 84 ASP A N 1
ATOM 654 C CA . ASP A 1 84 ? -1.675 -7.030 -11.942 1.00 98.81 84 ASP A CA 1
ATOM 655 C C . ASP A 1 84 ? -0.703 -5.965 -11.423 1.00 98.81 84 ASP A C 1
ATOM 657 O O . ASP A 1 84 ? -0.828 -4.769 -11.697 1.00 98.81 84 ASP A O 1
ATOM 661 N N . VAL A 1 85 ? 0.313 -6.412 -10.692 1.00 98.88 85 VAL A N 1
ATOM 662 C CA . VAL A 1 85 ? 1.416 -5.567 -10.231 1.00 98.88 85 VAL A CA 1
ATOM 663 C C . VAL A 1 85 ? 2.707 -6.145 -10.768 1.00 98.88 85 VAL A C 1
ATOM 665 O O . VAL A 1 85 ? 2.946 -7.346 -10.637 1.00 98.88 85 VAL A O 1
ATOM 668 N N . PHE A 1 86 ? 3.546 -5.305 -11.370 1.00 98.75 86 PHE A N 1
ATOM 669 C CA . PHE A 1 86 ? 4.859 -5.733 -11.827 1.00 98.75 86 PHE A CA 1
ATOM 670 C C . PHE A 1 86 ? 5.966 -5.199 -10.928 1.00 98.75 86 PHE A C 1
ATOM 672 O O . PHE A 1 86 ? 5.830 -4.151 -10.290 1.00 98.75 86 PHE A O 1
ATOM 679 N N . TRP A 1 87 ? 7.083 -5.917 -10.918 1.00 98.75 87 TRP A N 1
ATOM 680 C CA . TRP A 1 87 ? 8.303 -5.479 -10.264 1.00 98.75 87 TRP A CA 1
ATOM 681 C C . TRP A 1 87 ? 9.550 -5.832 -11.078 1.00 98.75 87 TRP A C 1
ATOM 683 O O . TRP A 1 87 ? 9.552 -6.779 -11.873 1.00 98.75 87 TRP A O 1
ATOM 693 N N . VAL A 1 88 ? 10.599 -5.036 -10.885 1.00 98.62 88 VAL A N 1
ATOM 694 C CA . VAL A 1 88 ? 11.932 -5.199 -11.482 1.00 98.62 88 VAL A CA 1
ATOM 695 C C . VAL A 1 88 ? 13.009 -4.779 -10.482 1.00 98.62 88 VAL A C 1
ATOM 697 O O . VAL A 1 88 ? 12.714 -4.056 -9.528 1.00 98.62 88 VAL A O 1
ATOM 700 N N . ASN A 1 89 ? 14.251 -5.208 -10.703 1.00 98.12 89 ASN A N 1
ATOM 701 C CA . ASN A 1 89 ? 15.390 -4.678 -9.954 1.00 98.12 89 ASN A CA 1
ATOM 702 C C . ASN A 1 89 ? 15.649 -3.217 -10.339 1.00 98.12 89 ASN A C 1
ATOM 704 O O . ASN A 1 89 ? 15.340 -2.794 -11.457 1.00 98.12 89 ASN A O 1
ATOM 708 N N . GLY A 1 90 ? 16.235 -2.436 -9.436 1.00 97.50 90 GLY A N 1
ATOM 709 C CA . GLY A 1 90 ? 16.488 -1.019 -9.670 1.00 97.50 90 GLY A CA 1
ATOM 710 C C . GLY A 1 90 ? 17.425 -0.753 -10.846 1.00 97.50 90 GLY A C 1
ATOM 711 O O . GLY A 1 90 ? 17.227 0.225 -11.561 1.00 97.50 90 GLY A O 1
ATOM 712 N N . ASN A 1 91 ? 18.365 -1.659 -11.136 1.00 97.19 91 ASN A N 1
ATOM 713 C CA . ASN A 1 91 ? 19.228 -1.565 -12.322 1.00 97.19 91 ASN A CA 1
ATOM 714 C C . ASN A 1 91 ? 18.470 -1.686 -13.662 1.00 97.19 91 ASN A C 1
ATOM 716 O O . ASN A 1 91 ? 19.003 -1.323 -14.708 1.00 97.19 91 ASN A O 1
ATOM 720 N N . GLN A 1 92 ? 17.221 -2.161 -13.648 1.00 97.81 92 GLN A N 1
ATOM 721 C CA . GLN A 1 92 ? 16.350 -2.218 -14.823 1.00 97.81 92 GLN A CA 1
ATOM 722 C C . GLN A 1 92 ? 15.577 -0.912 -15.050 1.00 97.81 92 GLN A C 1
ATOM 724 O O . GLN A 1 92 ? 14.845 -0.808 -16.035 1.00 97.81 92 GLN A O 1
ATOM 729 N N . VAL A 1 93 ? 15.696 0.069 -14.152 1.00 97.19 93 VAL A N 1
ATOM 730 C CA . VAL A 1 93 ? 14.926 1.314 -14.185 1.00 97.19 93 VAL A CA 1
ATOM 731 C C . VAL A 1 93 ? 15.815 2.464 -14.637 1.00 97.19 93 VAL A C 1
ATOM 733 O O . VAL A 1 93 ? 16.844 2.750 -14.033 1.00 97.19 93 VAL A O 1
ATOM 736 N N . SER A 1 94 ? 15.379 3.189 -15.664 1.00 93.56 94 SER A N 1
ATOM 737 C CA . SER A 1 94 ? 15.998 4.451 -16.064 1.00 93.56 94 SER A CA 1
ATOM 738 C C . SER A 1 94 ? 15.002 5.599 -16.031 1.00 93.56 94 SER A C 1
ATOM 740 O O . SER A 1 94 ? 13.826 5.469 -16.371 1.00 93.56 94 SER A O 1
ATOM 742 N N . THR A 1 95 ? 15.509 6.758 -15.628 1.00 87.94 95 THR A N 1
ATOM 743 C CA . THR A 1 95 ? 14.778 8.031 -15.616 1.00 87.94 95 THR A CA 1
ATOM 744 C C . THR A 1 95 ? 15.072 8.886 -16.850 1.00 87.94 95 THR A C 1
ATOM 746 O O . THR A 1 95 ? 14.550 9.996 -16.960 1.00 87.94 95 THR A O 1
ATOM 749 N N . ALA A 1 96 ? 15.928 8.399 -17.754 1.00 85.19 96 ALA A N 1
ATOM 750 C CA . ALA A 1 96 ? 16.266 9.057 -19.006 1.00 85.19 96 ALA A CA 1
ATOM 751 C C . ALA A 1 96 ? 15.375 8.538 -20.139 1.00 85.19 96 ALA A C 1
ATOM 753 O O . ALA A 1 96 ? 15.119 7.336 -20.244 1.00 85.19 96 ALA A O 1
ATOM 754 N N . ALA A 1 97 ? 14.924 9.453 -20.996 1.00 81.25 97 ALA A N 1
ATOM 755 C CA . ALA A 1 97 ? 14.244 9.093 -22.231 1.00 81.25 97 ALA A CA 1
ATOM 756 C C . ALA A 1 97 ? 15.240 8.477 -23.233 1.00 81.25 97 ALA A C 1
ATOM 758 O O . ALA A 1 97 ? 16.414 8.865 -23.234 1.00 81.25 97 ALA A O 1
ATOM 759 N N . PRO A 1 98 ? 14.795 7.569 -24.119 1.00 79.00 98 PRO A N 1
ATOM 760 C CA . PRO A 1 98 ? 15.574 7.192 -25.292 1.00 79.00 98 PRO A CA 1
ATOM 761 C C . PRO A 1 98 ? 15.926 8.421 -26.151 1.00 79.00 98 PRO A C 1
ATOM 763 O O . PRO A 1 98 ? 15.159 9.390 -26.170 1.00 79.00 98 PRO A O 1
ATOM 766 N N . PRO A 1 99 ? 17.047 8.395 -26.896 1.00 80.69 99 PRO A N 1
ATOM 767 C CA . PRO A 1 99 ? 17.412 9.485 -27.796 1.00 80.69 99 PRO A CA 1
ATOM 768 C C . PRO A 1 99 ? 16.264 9.858 -28.746 1.00 80.69 99 PRO A C 1
ATOM 770 O O . PRO A 1 99 ? 15.671 8.993 -29.387 1.00 80.69 99 PRO A O 1
ATOM 773 N N . GLY A 1 100 ? 15.945 11.153 -28.823 1.00 81.31 100 GLY A N 1
ATOM 774 C CA . GLY A 1 100 ? 14.881 11.680 -29.687 1.00 81.31 100 GLY A CA 1
ATOM 775 C C . GLY A 1 100 ? 13.451 11.516 -29.156 1.00 81.31 100 GLY A C 1
ATOM 776 O O . GLY A 1 100 ? 12.514 11.902 -29.850 1.00 81.31 100 GLY A O 1
ATOM 777 N N . GLN A 1 101 ? 13.255 10.980 -27.947 1.00 82.19 101 GLN A N 1
ATOM 778 C CA . GLN A 1 101 ? 11.936 10.841 -27.323 1.00 82.19 101 GLN A CA 1
ATOM 779 C C . GLN A 1 101 ? 11.798 11.718 -26.074 1.00 82.19 101 GLN A C 1
ATOM 781 O O . GLN A 1 101 ? 12.776 12.054 -25.408 1.00 82.19 101 GLN A O 1
ATOM 786 N N . TYR A 1 102 ? 10.557 12.072 -25.737 1.00 81.06 102 TYR A N 1
ATOM 787 C CA . TYR A 1 102 ? 10.220 12.734 -24.479 1.00 81.06 102 TYR A CA 1
ATOM 788 C C . TYR A 1 102 ? 9.646 11.714 -23.494 1.00 81.06 102 TYR A C 1
ATOM 790 O O . TYR A 1 102 ? 8.722 10.976 -23.834 1.00 81.06 102 TYR A O 1
ATOM 798 N N . LEU A 1 103 ? 10.161 11.702 -22.264 1.00 80.06 103 LEU A N 1
ATOM 799 C CA . LEU A 1 103 ? 9.606 10.905 -21.174 1.00 80.06 103 LEU A CA 1
ATOM 800 C C . LEU A 1 103 ? 8.735 11.811 -20.288 1.00 80.06 103 LEU A C 1
ATOM 802 O O . LEU A 1 103 ? 9.264 12.756 -19.694 1.00 80.06 103 LEU A O 1
ATOM 806 N N . PRO A 1 104 ? 7.416 11.562 -20.181 1.00 79.88 104 PRO A N 1
ATOM 807 C CA . PRO A 1 104 ? 6.548 12.359 -19.324 1.00 79.88 104 PRO A CA 1
ATOM 808 C C . PRO A 1 104 ? 6.982 12.307 -17.858 1.00 79.88 104 PRO A C 1
ATOM 810 O O . PRO A 1 104 ? 7.482 11.287 -17.378 1.00 79.88 104 PRO A O 1
ATOM 813 N N . LYS A 1 105 ? 6.725 13.389 -17.113 1.00 74.81 105 LYS A N 1
ATOM 814 C CA . LYS A 1 105 ? 6.979 13.433 -15.664 1.00 74.81 105 LYS A CA 1
ATOM 815 C C . LYS A 1 105 ? 6.323 12.246 -14.953 1.00 74.81 105 LYS A C 1
ATOM 817 O O . LYS A 1 105 ? 5.161 11.927 -15.203 1.00 74.81 105 LYS A O 1
ATOM 822 N N . GLY A 1 106 ? 7.072 11.609 -14.053 1.00 73.81 106 GLY A N 1
ATOM 823 C CA . GLY A 1 106 ? 6.633 10.414 -13.327 1.00 73.81 106 GLY A CA 1
ATOM 824 C C . GLY A 1 106 ? 6.606 9.119 -14.150 1.00 73.81 106 GLY A C 1
ATOM 825 O O . GLY A 1 106 ? 6.091 8.121 -13.653 1.00 73.81 106 GLY A O 1
ATOM 826 N N . SER A 1 107 ? 7.139 9.124 -15.377 1.00 83.75 107 SER A N 1
ATOM 827 C CA . SER A 1 107 ? 7.348 7.914 -16.182 1.00 83.75 107 SER A CA 1
ATOM 828 C C . SER A 1 107 ? 8.785 7.415 -16.049 1.00 83.75 107 SER A C 1
ATOM 830 O O . SER A 1 107 ? 9.711 8.196 -15.831 1.00 83.75 107 SER A O 1
ATOM 832 N N . PHE A 1 108 ? 8.966 6.105 -16.199 1.00 91.62 108 PHE A N 1
ATOM 833 C CA . PHE A 1 108 ? 10.255 5.433 -16.063 1.00 91.62 108 PHE A CA 1
ATOM 834 C C . PHE A 1 108 ? 10.414 4.420 -17.190 1.00 91.62 108 PHE A C 1
ATOM 836 O O . PHE A 1 108 ? 9.470 3.697 -17.515 1.00 91.62 108 PHE A O 1
ATOM 843 N N . MET A 1 109 ? 11.607 4.357 -17.769 1.00 93.44 109 MET A N 1
ATOM 844 C CA . MET A 1 109 ? 11.958 3.314 -18.723 1.00 93.44 109 MET A CA 1
ATOM 845 C C . MET A 1 109 ? 12.307 2.046 -17.952 1.00 93.44 109 MET A C 1
ATOM 847 O O . MET A 1 109 ? 13.134 2.085 -17.042 1.00 93.44 109 MET A O 1
ATOM 851 N N . ILE A 1 110 ? 11.671 0.934 -18.317 1.00 95.50 110 ILE A N 1
ATOM 852 C CA . ILE A 1 110 ? 11.915 -0.382 -17.723 1.00 95.50 110 ILE A CA 1
ATOM 853 C C . ILE A 1 110 ? 12.552 -1.275 -18.782 1.00 95.50 110 ILE A C 1
ATOM 855 O O . ILE A 1 110 ? 11.956 -1.495 -19.837 1.00 95.50 110 ILE A O 1
ATOM 859 N N . TYR A 1 111 ? 13.738 -1.799 -18.492 1.00 95.38 111 TYR A N 1
ATOM 860 C CA . TYR A 1 111 ? 14.486 -2.671 -19.394 1.00 95.38 111 TYR A CA 1
ATOM 861 C C . TYR A 1 111 ? 14.426 -4.138 -18.960 1.00 95.38 111 TYR A C 1
ATOM 863 O O . TYR A 1 111 ? 14.357 -4.471 -17.776 1.00 95.38 111 TYR A O 1
ATOM 871 N N . GLY A 1 112 ? 14.492 -5.040 -19.939 1.00 95.56 112 GLY A N 1
ATOM 872 C CA . GLY A 1 112 ? 14.475 -6.480 -19.696 1.00 95.56 112 GLY A CA 1
ATOM 873 C C . GLY A 1 112 ? 13.109 -7.014 -19.254 1.00 95.56 112 GLY A C 1
ATOM 874 O O . GLY A 1 112 ? 12.058 -6.437 -19.538 1.00 95.56 112 GLY A O 1
ATOM 875 N N . LYS A 1 113 ? 13.123 -8.172 -18.588 1.00 97.19 113 LYS A N 1
ATOM 876 C CA . LYS A 1 113 ? 11.908 -8.893 -18.193 1.00 97.19 113 LYS A CA 1
ATOM 877 C C . LYS A 1 113 ? 11.302 -8.296 -16.920 1.00 97.19 113 LYS A C 1
ATOM 879 O O . LYS A 1 113 ? 11.997 -8.112 -15.923 1.00 97.19 113 LYS A O 1
ATOM 884 N N . LYS A 1 114 ? 9.987 -8.064 -16.950 1.00 98.31 114 LYS A N 1
ATOM 885 C CA . LYS A 1 114 ? 9.171 -7.759 -15.769 1.00 98.31 114 LYS A CA 1
ATOM 886 C C . LYS A 1 114 ? 8.746 -9.046 -15.066 1.00 98.31 114 LYS A C 1
ATOM 888 O O . LYS A 1 114 ? 8.364 -10.017 -15.723 1.00 98.31 114 LYS A O 1
ATOM 893 N N . ASN A 1 115 ? 8.742 -9.020 -13.741 1.00 98.56 115 ASN A N 1
ATOM 894 C CA . ASN A 1 115 ? 8.087 -10.033 -12.922 1.00 98.56 115 ASN A CA 1
ATOM 895 C C . ASN A 1 115 ? 6.693 -9.540 -12.541 1.00 98.56 115 ASN A C 1
ATOM 897 O O . ASN A 1 115 ? 6.498 -8.338 -12.386 1.00 98.56 115 ASN A O 1
ATOM 901 N N . TYR A 1 116 ? 5.730 -10.448 -12.395 1.00 98.62 116 TYR A N 1
ATOM 902 C CA . TYR A 1 116 ? 4.335 -10.094 -12.136 1.00 98.62 116 TYR A CA 1
ATOM 903 C C . TYR A 1 116 ? 3.783 -10.834 -10.925 1.00 98.62 116 TYR A C 1
ATOM 905 O O . TYR A 1 116 ? 3.944 -12.045 -10.804 1.00 98.62 116 TYR A O 1
ATOM 913 N N . ILE A 1 117 ? 3.050 -10.100 -10.093 1.00 98.75 117 ILE A N 1
ATOM 914 C CA . ILE A 1 117 ? 2.103 -10.637 -9.123 1.00 98.75 117 ILE A CA 1
ATOM 915 C C . ILE A 1 117 ? 0.724 -10.425 -9.738 1.00 98.75 117 ILE A C 1
ATOM 917 O O . ILE A 1 117 ? 0.282 -9.291 -9.939 1.00 98.75 117 ILE A O 1
ATOM 921 N N . LYS A 1 118 ? 0.096 -11.531 -10.134 1.00 98.44 118 LYS A N 1
ATOM 922 C CA . LYS A 1 118 ? -1.146 -11.524 -10.907 1.00 98.44 118 LYS A CA 1
ATOM 923 C C . LYS A 1 118 ? -2.365 -11.407 -10.002 1.00 98.44 118 LYS A C 1
ATOM 925 O O . LYS A 1 118 ? -2.381 -11.992 -8.921 1.00 98.44 118 LYS A O 1
ATOM 930 N N . ASN A 1 119 ? -3.397 -10.711 -10.478 1.00 98.25 119 ASN A N 1
ATOM 931 C CA . ASN A 1 119 ? -4.700 -10.608 -9.813 1.00 98.25 119 ASN A CA 1
ATOM 932 C C . ASN A 1 119 ? -4.614 -10.158 -8.341 1.00 98.25 119 ASN A C 1
ATOM 934 O O . ASN A 1 119 ? -5.278 -10.723 -7.467 1.00 98.25 119 ASN A O 1
ATOM 938 N N . VAL A 1 120 ? -3.811 -9.129 -8.047 1.00 98.75 120 VAL A N 1
ATOM 939 C CA . VAL A 1 120 ? -3.748 -8.546 -6.700 1.00 98.75 120 VAL A CA 1
ATOM 940 C C . VAL A 1 120 ? -5.102 -7.925 -6.389 1.00 98.75 120 VAL A C 1
ATOM 942 O O . VAL A 1 120 ? -5.505 -6.949 -7.023 1.00 98.75 120 VAL A O 1
ATOM 945 N N . LYS A 1 121 ? -5.829 -8.513 -5.436 1.00 98.56 121 LYS A N 1
ATOM 946 C CA . LYS A 1 121 ? -7.145 -8.024 -5.017 1.00 98.56 121 LYS A CA 1
ATOM 947 C C . LYS A 1 121 ? -7.033 -6.622 -4.433 1.00 98.56 121 LYS A C 1
ATOM 949 O O . LYS A 1 121 ? -6.127 -6.342 -3.646 1.00 98.56 121 LYS A O 1
ATOM 954 N N . LEU A 1 122 ? -7.991 -5.766 -4.772 1.00 98.62 122 LEU A N 1
ATOM 955 C CA . LEU A 1 122 ? -8.120 -4.438 -4.181 1.00 98.62 122 LEU A CA 1
ATOM 956 C C . LEU A 1 122 ? -8.826 -4.546 -2.825 1.00 98.62 122 LEU A C 1
ATOM 958 O O . LEU A 1 122 ? -9.969 -4.136 -2.647 1.00 98.62 122 LEU A O 1
ATOM 962 N N . GLU A 1 123 ? -8.117 -5.136 -1.869 1.00 98.56 123 GLU A N 1
ATOM 963 C CA . GLU A 1 123 ? -8.526 -5.250 -0.475 1.00 98.56 123 GLU A CA 1
ATOM 964 C C . GLU A 1 123 ? -7.392 -4.725 0.402 1.00 98.56 123 GLU A C 1
ATOM 966 O O . GLU A 1 123 ? -6.301 -5.297 0.446 1.00 98.56 123 GLU A O 1
ATOM 971 N N . LEU A 1 124 ? -7.647 -3.625 1.106 1.00 98.81 124 LEU A N 1
ATOM 972 C CA . LEU A 1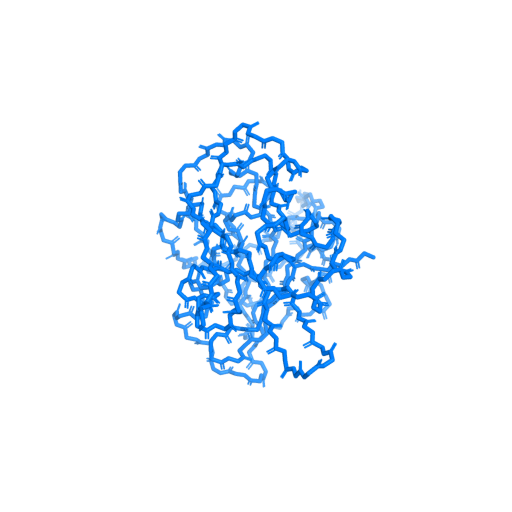 124 ? -6.659 -2.978 1.961 1.00 98.81 124 LEU A CA 1
ATOM 973 C C . LEU A 1 124 ? -7.119 -3.050 3.411 1.00 98.81 124 LEU A C 1
ATOM 975 O O . LEU A 1 124 ? -8.216 -2.604 3.752 1.00 98.81 124 LEU A O 1
ATOM 979 N N . ALA A 1 125 ? -6.267 -3.576 4.284 1.00 98.81 125 ALA A N 1
ATOM 980 C CA . ALA A 1 125 ? -6.479 -3.478 5.715 1.00 98.81 125 ALA A CA 1
ATOM 981 C C . ALA A 1 125 ? -5.840 -2.194 6.257 1.00 98.81 125 ALA A C 1
ATOM 983 O O . ALA A 1 125 ? -4.693 -1.877 5.935 1.00 98.81 125 ALA A O 1
ATOM 984 N N . ILE A 1 126 ? -6.577 -1.476 7.104 1.00 98.62 126 ILE A N 1
ATOM 985 C CA . ILE A 1 126 ? -6.106 -0.312 7.863 1.00 98.62 126 ILE A CA 1
ATOM 986 C C . ILE A 1 126 ? -6.273 -0.648 9.339 1.00 98.62 126 ILE A C 1
ATOM 988 O O . ILE A 1 126 ? -7.386 -0.917 9.794 1.00 98.62 126 ILE A O 1
ATOM 992 N N . GLY A 1 127 ? -5.168 -0.668 10.081 1.00 97.94 127 GLY A N 1
ATOM 993 C CA . GLY A 1 127 ? -5.150 -1.103 11.472 1.00 97.94 127 GLY A CA 1
ATOM 994 C C . GLY A 1 127 ? -4.385 -0.176 12.395 1.00 97.94 127 GLY A C 1
ATOM 995 O O . GLY A 1 127 ? -3.557 0.624 11.966 1.00 97.94 127 GLY A O 1
ATOM 996 N N . ILE A 1 128 ? -4.673 -0.314 13.683 1.00 97.38 128 ILE A N 1
ATOM 997 C CA . ILE A 1 128 ? -4.047 0.433 14.768 1.00 97.38 128 ILE A CA 1
ATOM 998 C C . ILE A 1 128 ? -3.209 -0.550 15.570 1.00 97.38 128 ILE A C 1
ATOM 1000 O O . ILE A 1 128 ? -3.742 -1.440 16.230 1.00 97.38 128 ILE A O 1
ATOM 1004 N N . GLU A 1 129 ? -1.895 -0.405 15.487 1.00 95.81 129 GLU A N 1
ATOM 1005 C CA . GLU A 1 129 ? -0.927 -1.192 16.245 1.00 95.81 129 GLU A CA 1
ATOM 1006 C C . GLU A 1 129 ? -0.524 -0.410 17.492 1.00 95.81 129 GLU A C 1
ATOM 1008 O O . GLU A 1 129 ? -0.059 0.729 17.396 1.00 95.81 129 GLU A O 1
ATOM 1013 N N . ILE A 1 130 ? -0.725 -1.017 18.659 1.00 93.25 130 ILE A N 1
ATOM 1014 C CA . ILE A 1 130 ? -0.271 -0.474 19.939 1.00 93.25 130 ILE A CA 1
ATOM 1015 C C . ILE A 1 130 ? 1.186 -0.906 20.102 1.00 93.25 130 ILE A C 1
ATOM 1017 O O . ILE A 1 130 ? 1.474 -2.098 20.117 1.00 93.25 130 ILE A O 1
ATOM 1021 N N . ILE A 1 131 ? 2.095 0.065 20.172 1.00 90.50 131 ILE A N 1
ATOM 1022 C CA . ILE A 1 131 ? 3.533 -0.188 20.325 1.00 90.50 131 ILE A CA 1
ATOM 1023 C C . ILE A 1 131 ? 3.853 -0.368 21.807 1.00 90.50 131 ILE A C 1
ATOM 1025 O O . ILE A 1 131 ? 4.547 -1.303 22.191 1.00 90.50 131 ILE A O 1
ATOM 1029 N N . ASP A 1 132 ? 3.318 0.524 22.636 1.00 86.81 132 ASP A N 1
ATOM 1030 C CA . ASP A 1 132 ? 3.415 0.462 24.087 1.00 86.81 132 ASP A CA 1
ATOM 1031 C C . ASP A 1 132 ? 2.234 1.204 24.733 1.00 86.81 132 ASP A C 1
ATOM 1033 O O . ASP A 1 132 ? 1.263 1.584 24.075 1.00 86.81 132 ASP A O 1
ATOM 1037 N N . ASN A 1 133 ? 2.309 1.432 26.045 1.00 78.38 133 ASN A N 1
ATOM 1038 C CA . ASN A 1 133 ? 1.230 2.066 26.796 1.00 78.38 133 ASN A CA 1
ATOM 1039 C C . ASN A 1 133 ? 0.897 3.505 26.364 1.00 78.38 133 ASN A C 1
ATOM 1041 O O . ASN A 1 133 ? -0.197 3.975 26.685 1.00 78.38 133 ASN A O 1
ATOM 1045 N N . LYS A 1 134 ? 1.798 4.201 25.660 1.00 81.62 134 LYS A N 1
ATOM 1046 C CA . LYS A 1 134 ? 1.658 5.609 25.248 1.00 81.62 134 LYS A CA 1
ATOM 1047 C C . LYS A 1 134 ? 1.533 5.766 23.732 1.00 81.62 134 LYS A C 1
ATOM 1049 O O . LYS A 1 134 ? 0.843 6.678 23.256 1.00 81.62 134 LYS A O 1
ATOM 1054 N N . PHE A 1 135 ? 2.176 4.891 22.967 1.00 88.56 135 PHE A N 1
ATOM 1055 C CA . PHE A 1 135 ? 2.313 5.025 21.526 1.00 88.56 135 PHE A CA 1
ATOM 1056 C C . PHE A 1 135 ? 1.523 3.964 20.767 1.00 88.56 135 PHE A C 1
ATOM 1058 O O . PHE A 1 135 ? 1.576 2.767 21.040 1.00 88.56 135 PHE A O 1
ATOM 1065 N N . PHE A 1 136 ? 0.827 4.430 19.739 1.00 92.44 136 PHE A N 1
ATOM 1066 C CA . PHE A 1 136 ? 0.244 3.597 18.703 1.00 92.44 136 PHE A CA 1
ATOM 1067 C C . PHE A 1 136 ? 0.664 4.144 17.343 1.00 92.44 136 PHE A C 1
ATOM 1069 O O . PHE A 1 136 ? 1.055 5.310 17.219 1.00 92.44 136 PHE A O 1
ATOM 1076 N N . ARG A 1 137 ? 0.536 3.318 16.310 1.00 94.00 137 ARG A N 1
ATOM 1077 C CA . ARG A 1 137 ? 0.694 3.737 14.918 1.00 94.00 137 ARG A CA 1
ATOM 1078 C C . ARG A 1 137 ? -0.372 3.117 14.032 1.00 94.00 137 ARG A C 1
ATOM 1080 O O . ARG A 1 137 ? -0.954 2.085 14.358 1.00 94.00 137 ARG A O 1
ATOM 1087 N N . ILE A 1 138 ? -0.588 3.748 12.886 1.00 96.31 138 ILE A N 1
ATOM 1088 C CA . ILE A 1 138 ? -1.515 3.263 11.869 1.00 96.31 138 ILE A CA 1
ATOM 1089 C C . ILE A 1 138 ? -0.713 2.510 10.824 1.00 96.31 138 ILE A C 1
ATOM 1091 O O . ILE A 1 138 ? 0.221 3.060 10.231 1.00 96.31 138 ILE A O 1
ATOM 1095 N N . ILE A 1 139 ? -1.087 1.256 10.619 1.00 97.50 139 ILE A N 1
ATOM 1096 C CA . ILE A 1 139 ? -0.474 0.356 9.652 1.00 97.50 139 ILE A CA 1
ATOM 1097 C C . ILE A 1 139 ? -1.467 0.032 8.543 1.00 97.50 139 ILE A C 1
ATOM 1099 O O . ILE A 1 139 ? -2.678 -0.014 8.763 1.00 97.50 139 ILE A O 1
ATOM 1103 N N . THR A 1 140 ? -0.940 -0.198 7.346 1.00 98.12 140 THR A N 1
ATOM 1104 C CA . THR A 1 140 ? -1.727 -0.588 6.177 1.00 98.12 140 THR A CA 1
ATOM 1105 C C . THR A 1 140 ? -1.051 -1.728 5.445 1.00 98.12 140 THR A C 1
ATOM 1107 O O . THR A 1 140 ? 0.175 -1.741 5.361 1.00 98.12 140 THR A O 1
ATOM 1110 N N . GLY A 1 141 ? -1.832 -2.644 4.888 1.00 98.38 141 GLY A N 1
ATOM 1111 C CA . GLY A 1 141 ? -1.310 -3.779 4.135 1.00 98.38 141 GLY A CA 1
ATOM 1112 C C . GLY A 1 141 ? -2.380 -4.823 3.851 1.00 98.38 141 GLY A C 1
ATOM 1113 O O . GLY A 1 141 ? -3.564 -4.548 4.062 1.00 98.38 141 GLY A O 1
ATOM 1114 N N . PRO A 1 142 ? -1.988 -6.023 3.396 1.00 98.56 142 PRO A N 1
ATOM 1115 C CA . PRO A 1 142 ? -2.916 -7.139 3.327 1.00 98.56 142 PRO A CA 1
ATOM 1116 C C . PRO A 1 142 ? -3.437 -7.493 4.718 1.00 98.56 142 PRO A C 1
ATOM 1118 O O . PRO A 1 142 ? -2.781 -7.262 5.741 1.00 98.56 142 PRO A O 1
ATOM 1121 N N . GLU A 1 143 ? -4.612 -8.112 4.761 1.00 98.44 143 GLU A N 1
ATOM 1122 C CA . GLU A 1 143 ? -5.259 -8.439 6.025 1.00 98.44 143 GLU A CA 1
ATOM 1123 C C . GLU A 1 143 ? -4.377 -9.301 6.933 1.00 98.44 143 GLU A C 1
ATOM 1125 O O . GLU A 1 143 ? -4.248 -8.993 8.114 1.00 98.44 143 GLU A O 1
ATOM 1130 N N . TYR A 1 144 ? -3.724 -10.339 6.403 1.00 97.94 144 TYR A N 1
ATOM 1131 C CA . TYR A 1 144 ? -2.881 -11.219 7.217 1.00 97.94 144 TYR A CA 1
ATOM 1132 C C . TYR A 1 144 ? -1.724 -10.467 7.898 1.00 97.94 144 TYR A C 1
ATOM 1134 O O . TYR A 1 144 ? -1.312 -10.845 8.995 1.00 97.94 144 TYR A O 1
ATOM 1142 N N . TYR A 1 145 ? -1.206 -9.405 7.270 1.00 98.44 145 TYR A N 1
ATOM 1143 C CA . TYR A 1 145 ? -0.138 -8.571 7.819 1.00 98.44 145 TYR A CA 1
ATOM 1144 C C . TYR A 1 145 ? -0.680 -7.695 8.951 1.00 98.44 145 TYR A C 1
ATOM 1146 O O . TYR A 1 145 ? -0.119 -7.664 10.049 1.00 98.44 145 TYR A O 1
ATOM 1154 N N . VAL A 1 146 ? -1.805 -7.018 8.705 1.00 98.44 146 VAL A N 1
ATOM 1155 C CA . VAL A 1 146 ? -2.406 -6.094 9.674 1.00 98.44 146 VAL A CA 1
ATOM 1156 C C . VAL A 1 146 ? -2.993 -6.849 10.864 1.00 98.44 146 VAL A C 1
ATOM 1158 O O . VAL A 1 146 ? -2.774 -6.445 12.003 1.00 98.44 146 VAL A O 1
ATOM 1161 N N . ASN A 1 147 ? -3.672 -7.972 10.632 1.00 97.69 147 ASN A N 1
ATOM 1162 C CA . ASN A 1 147 ? -4.281 -8.801 11.670 1.00 97.69 147 ASN A CA 1
ATOM 1163 C C . ASN A 1 147 ? -3.245 -9.248 12.711 1.00 97.69 147 ASN A C 1
ATOM 1165 O O . ASN A 1 147 ? -3.485 -9.121 13.908 1.00 97.69 147 ASN A O 1
ATOM 1169 N N . LYS A 1 148 ? -2.047 -9.675 12.295 1.00 96.75 148 LYS A N 1
ATOM 1170 C CA . LYS A 1 148 ? -0.996 -10.112 13.232 1.00 96.75 148 LYS A CA 1
ATOM 1171 C C . LYS A 1 148 ? -0.525 -9.012 14.190 1.00 96.75 148 LYS A C 1
ATOM 1173 O O . LYS A 1 148 ? -0.104 -9.325 15.297 1.00 96.75 148 LYS A O 1
ATOM 1178 N N . ARG A 1 149 ? -0.625 -7.743 13.792 1.00 96.44 149 ARG A N 1
ATOM 1179 C CA . ARG A 1 149 ? 0.000 -6.599 14.477 1.00 96.44 149 ARG A CA 1
ATOM 1180 C C . ARG A 1 149 ? -0.999 -5.689 15.185 1.00 96.44 149 ARG A C 1
ATOM 1182 O O . ARG A 1 149 ? -0.753 -5.218 16.287 1.00 96.44 149 ARG A O 1
ATOM 1189 N N . ALA A 1 150 ? -2.139 -5.433 14.556 1.00 97.25 150 ALA A N 1
ATOM 1190 C CA . ALA A 1 150 ? -3.086 -4.439 15.026 1.00 97.25 150 ALA A CA 1
ATOM 1191 C C . ALA A 1 150 ? -3.909 -4.937 16.222 1.00 97.25 150 ALA A C 1
ATOM 1193 O O . ALA A 1 150 ? -4.309 -6.102 16.275 1.00 97.25 150 ALA A O 1
ATOM 1194 N N . PHE A 1 151 ? -4.210 -4.024 17.145 1.00 96.44 151 PHE A N 1
ATOM 1195 C CA . PHE A 1 151 ? -5.254 -4.171 18.159 1.00 96.44 151 PHE A CA 1
ATOM 1196 C C . PHE A 1 151 ? -6.642 -4.181 17.504 1.00 96.44 151 PHE A C 1
ATOM 1198 O O . PHE A 1 151 ? -7.476 -5.034 17.792 1.00 96.44 151 PHE A O 1
ATOM 1205 N N . ALA A 1 152 ? -6.873 -3.264 16.566 1.00 97.62 152 ALA A N 1
ATOM 1206 C CA . ALA A 1 152 ? -8.102 -3.186 15.790 1.00 97.62 152 ALA A CA 1
ATOM 1207 C C . ALA A 1 152 ? -7.795 -2.825 14.339 1.00 97.62 152 ALA A C 1
ATOM 1209 O O . ALA A 1 152 ? -6.880 -2.045 14.075 1.00 97.62 152 ALA A O 1
ATOM 1210 N N . TYR A 1 153 ? -8.562 -3.366 13.398 1.00 98.62 153 TYR A N 1
ATOM 1211 C CA . TYR A 1 153 ? -8.424 -3.054 11.980 1.00 98.62 153 TYR A CA 1
ATOM 1212 C C . TYR A 1 153 ? -9.755 -3.140 11.239 1.00 98.62 153 TYR A C 1
ATOM 1214 O O . TYR A 1 153 ? -10.688 -3.824 11.663 1.00 98.62 153 TYR A O 1
ATOM 1222 N N . MET A 1 154 ? -9.830 -2.453 10.107 1.00 98.62 154 MET A N 1
ATOM 1223 C CA . MET A 1 154 ? -10.869 -2.653 9.105 1.00 98.62 154 MET A CA 1
ATOM 1224 C C . MET A 1 154 ? -10.247 -3.150 7.808 1.00 9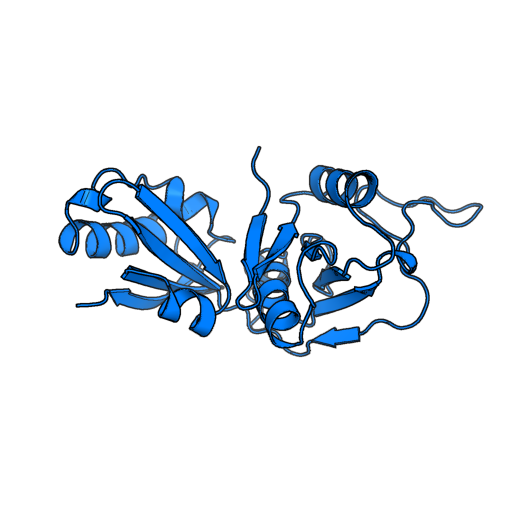8.62 154 MET A C 1
ATOM 1226 O O . MET A 1 154 ? -9.115 -2.788 7.494 1.00 98.62 154 MET A O 1
ATOM 1230 N N . VAL A 1 155 ? -10.988 -3.962 7.062 1.00 98.81 155 VAL A N 1
ATOM 1231 C CA . VAL A 1 155 ? -10.668 -4.290 5.669 1.00 98.81 155 VAL A CA 1
ATOM 1232 C C . VAL A 1 155 ? -11.650 -3.540 4.790 1.00 98.81 155 VAL A C 1
ATOM 1234 O O . VAL A 1 155 ? -12.863 -3.634 4.999 1.00 98.81 155 VAL A O 1
ATOM 1237 N N . ILE A 1 156 ? -11.117 -2.797 3.830 1.00 98.81 156 ILE A N 1
ATOM 1238 C CA . ILE A 1 156 ? -11.881 -2.025 2.857 1.00 98.81 156 ILE A CA 1
ATOM 1239 C C . ILE A 1 156 ? -11.595 -2.520 1.443 1.00 98.81 156 ILE A C 1
ATOM 1241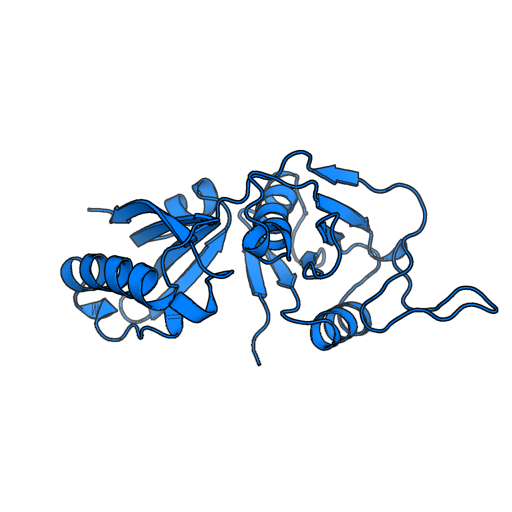 O O . ILE A 1 156 ? -10.537 -3.088 1.175 1.00 98.81 156 ILE A O 1
ATOM 1245 N N . ALA A 1 157 ? -12.544 -2.275 0.551 1.00 98.81 157 ALA A N 1
ATOM 1246 C CA . ALA A 1 157 ? -12.428 -2.476 -0.890 1.00 98.81 157 ALA A CA 1
ATOM 1247 C C . ALA A 1 157 ? -13.076 -1.291 -1.621 1.00 98.81 157 ALA A C 1
ATOM 1249 O O . ALA A 1 157 ? -13.809 -0.530 -0.974 1.00 98.81 157 ALA A O 1
ATOM 1250 N N . PRO A 1 158 ? -12.860 -1.131 -2.940 1.00 98.75 158 PRO A N 1
ATOM 1251 C CA . PRO A 1 158 ? -13.573 -0.137 -3.730 1.00 98.75 158 PRO A CA 1
ATOM 1252 C C . PRO A 1 158 ? -15.089 -0.209 -3.508 1.00 98.75 158 PRO A C 1
ATOM 1254 O O . PRO A 1 158 ? -15.670 -1.295 -3.404 1.00 98.75 158 PRO A O 1
ATOM 1257 N N . GLY A 1 159 ? -15.714 0.959 -3.394 1.00 98.06 159 GLY A N 1
ATOM 1258 C CA . GLY A 1 159 ? -17.147 1.112 -3.167 1.00 98.06 159 GLY A CA 1
ATOM 1259 C C . GLY A 1 159 ? -17.548 2.582 -3.124 1.00 98.06 159 GLY A C 1
ATOM 1260 O O . GLY A 1 159 ? -16.704 3.460 -3.300 1.00 98.06 159 GLY A O 1
ATOM 1261 N N . ASP A 1 160 ? -18.828 2.834 -2.863 1.00 97.62 160 ASP A N 1
ATOM 1262 C CA . ASP A 1 160 ? -19.417 4.167 -3.027 1.00 97.62 160 ASP A CA 1
ATOM 1263 C C . ASP A 1 160 ? -19.510 4.979 -1.726 1.00 97.62 160 ASP A C 1
ATOM 1265 O O . ASP A 1 160 ? -19.727 6.190 -1.792 1.00 97.62 160 ASP A O 1
ATOM 1269 N N . ASP A 1 161 ? -19.307 4.359 -0.552 1.00 98.38 161 ASP A N 1
ATOM 1270 C CA . ASP A 1 161 ? -19.384 5.094 0.716 1.00 98.38 161 ASP A CA 1
ATOM 1271 C C . ASP A 1 161 ? -18.255 6.133 0.817 1.00 98.38 161 ASP A C 1
ATOM 1273 O O . ASP A 1 161 ? -17.083 5.865 0.512 1.00 98.38 161 ASP A O 1
ATOM 1277 N N . ASP A 1 162 ? -18.619 7.318 1.312 1.00 98.31 162 ASP A N 1
ATOM 1278 C CA . ASP A 1 162 ? -17.691 8.416 1.558 1.00 98.31 162 ASP A CA 1
ATOM 1279 C C . ASP A 1 162 ? -16.589 8.028 2.559 1.00 98.31 162 ASP A C 1
ATOM 1281 O O . ASP A 1 162 ? -16.816 7.363 3.577 1.00 98.31 162 ASP A O 1
ATOM 1285 N N . VAL A 1 163 ? -15.378 8.508 2.278 1.00 98.12 163 VAL A N 1
ATOM 1286 C CA . VAL A 1 163 ? -14.167 8.248 3.065 1.00 98.12 163 VAL A CA 1
ATOM 1287 C C . VAL A 1 163 ? -14.337 8.648 4.534 1.00 98.12 163 VAL A C 1
ATOM 1289 O O . VAL A 1 163 ? -13.911 7.907 5.425 1.00 98.12 163 VAL A O 1
ATOM 1292 N N . ASN A 1 164 ? -14.974 9.789 4.813 1.00 98.25 164 ASN A N 1
ATOM 1293 C CA . ASN A 1 164 ? -15.177 10.249 6.184 1.00 98.25 164 ASN A CA 1
ATOM 1294 C C . ASN A 1 164 ? -16.195 9.377 6.914 1.00 98.25 164 ASN A C 1
ATOM 1296 O O . ASN A 1 164 ? -15.991 9.067 8.085 1.00 98.25 164 ASN A O 1
ATOM 1300 N N . GLU A 1 165 ? -17.263 8.947 6.245 1.00 98.25 165 GLU A N 1
ATOM 1301 C CA . GLU A 1 165 ? -18.276 8.081 6.855 1.00 98.25 165 GLU A CA 1
ATOM 1302 C C . GLU A 1 165 ? -17.719 6.694 7.194 1.00 98.25 165 GLU A C 1
ATOM 1304 O O . GLU A 1 165 ? -17.927 6.186 8.302 1.00 98.25 165 GLU A O 1
ATOM 1309 N N . VAL A 1 166 ? -16.925 6.107 6.297 1.00 98.56 166 VAL A N 1
ATOM 1310 C CA . VAL A 1 166 ? -16.203 4.852 6.559 1.00 98.56 166 VAL A CA 1
ATOM 1311 C C . VAL A 1 166 ? -15.248 5.002 7.745 1.00 98.56 166 VAL A C 1
ATOM 1313 O O . VAL A 1 166 ? -15.273 4.189 8.677 1.00 98.56 166 VAL A O 1
ATOM 1316 N N . ALA A 1 167 ? -14.441 6.065 7.759 1.00 98.38 167 ALA A N 1
ATOM 1317 C CA . ALA A 1 167 ? -13.479 6.310 8.826 1.00 98.38 167 ALA A CA 1
ATOM 1318 C C . ALA A 1 167 ? -14.157 6.587 10.181 1.00 98.38 167 ALA A C 1
ATOM 1320 O O . ALA A 1 167 ? -13.727 6.041 11.200 1.00 98.38 167 ALA A O 1
ATOM 1321 N N . LYS A 1 168 ? -15.261 7.350 10.212 1.00 98.06 168 LYS A N 1
ATOM 1322 C CA . LYS A 1 168 ? -16.074 7.575 11.422 1.00 98.06 168 LYS A CA 1
ATOM 1323 C C . LYS A 1 168 ? -16.614 6.261 11.983 1.00 98.06 168 LYS A C 1
ATOM 1325 O O . LYS A 1 168 ? -16.466 6.014 13.181 1.00 98.06 168 LYS A O 1
ATOM 1330 N N . LYS A 1 169 ? -17.187 5.390 11.137 1.00 97.94 169 LYS A N 1
ATOM 1331 C CA . LYS A 1 169 ? -17.696 4.066 11.552 1.00 97.94 169 LYS A CA 1
ATOM 1332 C C . LYS A 1 169 ? -16.606 3.230 12.231 1.00 97.94 169 LYS A C 1
ATOM 1334 O O . LYS A 1 169 ? -16.868 2.595 13.255 1.00 97.94 169 LYS A O 1
ATOM 1339 N N . PHE A 1 170 ? -15.388 3.237 11.688 1.00 97.94 170 PHE A N 1
ATOM 1340 C CA . PHE A 1 170 ? -14.255 2.529 12.285 1.00 97.94 170 PHE A CA 1
ATOM 1341 C C . PHE A 1 170 ? -13.808 3.162 13.610 1.00 97.94 170 PHE A C 1
ATOM 1343 O O . PHE A 1 170 ? -13.711 2.462 14.620 1.00 97.94 170 PHE A O 1
ATOM 1350 N N . LEU A 1 171 ? -13.626 4.485 13.644 1.00 97.00 171 LEU A N 1
ATOM 1351 C CA . LEU A 1 171 ? -13.201 5.214 14.842 1.00 97.00 171 LEU A CA 1
ATOM 1352 C C . LEU A 1 171 ? -14.164 5.042 16.017 1.00 97.00 171 LEU A C 1
ATOM 1354 O O . LEU A 1 171 ? -13.706 4.850 17.140 1.00 97.00 171 LEU A O 1
ATOM 1358 N N . LEU A 1 172 ? -15.479 5.060 15.780 1.00 95.50 172 LEU A N 1
ATOM 1359 C CA . LEU A 1 172 ? -16.479 4.846 16.831 1.00 95.50 172 LEU A CA 1
ATOM 1360 C C . LEU A 1 172 ? -16.296 3.492 17.530 1.00 95.50 172 LEU A C 1
ATOM 1362 O O . LEU A 1 172 ? -16.321 3.420 18.759 1.00 95.50 172 LEU A O 1
ATOM 1366 N N . LYS A 1 173 ? -16.066 2.418 16.763 1.00 95.25 173 LYS A N 1
ATOM 1367 C CA . LYS A 1 173 ? -15.846 1.074 17.322 1.00 95.25 173 LYS A CA 1
ATOM 1368 C C . LYS A 1 173 ? -14.538 0.989 18.103 1.00 95.25 173 LYS A C 1
ATOM 1370 O O . LYS A 1 173 ? -14.509 0.427 19.192 1.00 95.25 173 LYS A O 1
ATOM 1375 N N . VAL A 1 174 ? -13.474 1.569 17.557 1.00 95.19 174 VAL A N 1
ATOM 1376 C CA . VAL A 1 174 ? -12.136 1.544 18.152 1.00 95.19 174 VAL A CA 1
ATOM 1377 C C . VAL A 1 174 ? -12.080 2.350 19.451 1.00 95.19 174 VAL A C 1
ATOM 1379 O O . VAL A 1 174 ? -11.604 1.838 20.459 1.00 95.19 174 VAL A O 1
ATOM 1382 N N . LYS A 1 175 ? -12.593 3.587 19.456 1.00 94.25 175 LYS A N 1
ATOM 1383 C CA . LYS A 1 175 ? -12.576 4.466 20.639 1.00 94.25 175 LYS A CA 1
ATOM 1384 C C . LYS A 1 175 ? -13.417 3.916 21.786 1.00 94.25 175 LYS A C 1
ATOM 1386 O O . LYS A 1 175 ? -13.077 4.131 22.943 1.00 94.25 175 LYS A O 1
ATOM 1391 N N . LYS A 1 176 ? -14.496 3.191 21.469 1.00 93.44 176 LYS A N 1
ATOM 1392 C CA . LYS A 1 176 ? -15.302 2.480 22.466 1.00 93.44 176 LYS A CA 1
ATOM 1393 C C . LYS A 1 176 ? -14.539 1.314 23.102 1.00 93.44 176 LYS A C 1
ATOM 1395 O O . LYS A 1 176 ? -14.732 1.047 24.281 1.00 93.44 176 LYS A O 1
ATOM 1400 N N . ALA A 1 177 ? -13.718 0.612 22.324 1.00 92.94 177 ALA A N 1
ATOM 1401 C CA . ALA A 1 177 ? -12.978 -0.555 22.796 1.00 92.94 177 ALA A CA 1
ATOM 1402 C C . ALA A 1 177 ? -11.699 -0.196 23.563 1.00 92.94 177 ALA A C 1
ATOM 1404 O O . ALA A 1 177 ? -11.319 -0.915 24.478 1.00 92.94 177 ALA A O 1
ATOM 1405 N N . GLU A 1 178 ? -11.043 0.905 23.201 1.00 91.38 178 GLU A N 1
ATOM 1406 C CA . GLU A 1 178 ? -9.808 1.355 23.836 1.00 91.38 178 GLU A CA 1
ATOM 1407 C C . GLU A 1 178 ? -9.840 2.884 24.023 1.00 91.38 178 GLU A C 1
ATOM 1409 O O . GLU A 1 178 ? -9.568 3.634 23.076 1.00 91.38 178 GLU A O 1
ATOM 1414 N N . PRO A 1 179 ? -10.155 3.375 25.238 1.00 86.81 179 PRO A N 1
ATOM 1415 C CA . PRO A 1 179 ? -10.260 4.806 25.526 1.00 86.81 179 PRO A CA 1
ATOM 1416 C C . PRO A 1 179 ? -8.991 5.613 25.216 1.00 86.81 179 PRO A C 1
ATOM 1418 O O . PRO A 1 179 ? -9.087 6.798 24.878 1.00 86.81 179 PRO A O 1
ATOM 1421 N N . ARG A 1 180 ? -7.796 4.998 25.256 1.00 86.81 180 ARG A N 1
ATOM 1422 C CA . ARG A 1 180 ? -6.531 5.665 24.875 1.00 86.81 180 ARG A CA 1
ATOM 1423 C C . ARG A 1 180 ? -6.506 6.103 23.409 1.00 86.81 180 ARG A C 1
ATOM 1425 O O . ARG A 1 180 ? -5.789 7.037 23.051 1.00 86.81 180 ARG A O 1
ATOM 1432 N N . LEU A 1 181 ? -7.308 5.464 22.558 1.00 90.50 181 LEU A N 1
ATOM 1433 C CA . LEU A 1 181 ? -7.447 5.804 21.142 1.00 90.50 181 LEU A CA 1
ATOM 1434 C C . LEU A 1 181 ? -8.416 6.974 20.904 1.00 90.50 181 LEU A C 1
ATOM 1436 O O . LEU A 1 181 ? -8.624 7.372 19.759 1.00 90.50 181 LEU A O 1
ATOM 1440 N N . SER A 1 182 ? -8.962 7.591 21.960 1.00 88.25 182 SER A N 1
ATOM 1441 C CA . SER A 1 182 ? -9.772 8.820 21.878 1.00 88.25 182 SER A CA 1
ATOM 1442 C C . SER A 1 182 ? -9.081 9.952 21.109 1.00 88.25 182 SER A C 1
ATOM 1444 O O . SER A 1 182 ? -9.761 10.682 20.382 1.00 88.25 182 SER A O 1
ATOM 1446 N N . ARG A 1 183 ? -7.744 10.031 21.192 1.00 88.94 183 ARG A N 1
ATOM 1447 C CA . ARG A 1 183 ? -6.906 11.011 20.482 1.00 88.94 183 ARG A CA 1
ATOM 1448 C C . ARG A 1 183 ? -6.757 10.777 18.975 1.00 88.94 183 ARG A C 1
ATOM 1450 O O . ARG A 1 183 ? -6.234 11.656 18.304 1.00 88.94 183 ARG A O 1
ATOM 1457 N N . LEU A 1 184 ? -7.182 9.626 18.437 1.00 92.88 184 LEU A N 1
ATOM 1458 C CA . LEU A 1 184 ? -7.190 9.408 16.986 1.00 92.88 184 LEU A CA 1
ATOM 1459 C C . LEU A 1 184 ? -8.145 10.392 16.313 1.00 92.88 184 LEU A C 1
ATOM 1461 O O . LEU A 1 184 ? -9.332 10.459 16.655 1.00 92.88 184 LEU A O 1
ATOM 1465 N N . SER A 1 185 ? -7.628 11.131 15.343 1.00 94.56 185 SER A N 1
ATOM 1466 C CA . SER A 1 185 ? -8.418 12.027 14.509 1.00 94.56 185 SER A CA 1
ATOM 1467 C C . SER A 1 185 ? -9.069 11.273 13.347 1.00 94.56 185 SER A C 1
ATOM 1469 O O . SER A 1 185 ? -8.775 10.109 13.074 1.00 94.56 185 SER A O 1
ATOM 1471 N N . LEU A 1 186 ? -9.985 11.946 12.652 1.00 96.38 186 LEU A N 1
ATOM 1472 C CA . LEU A 1 186 ? -10.528 11.441 11.395 1.00 96.38 186 LEU A CA 1
ATOM 1473 C C . LEU A 1 186 ? -9.443 11.388 10.308 1.00 96.38 186 LEU A C 1
ATOM 1475 O O . LEU A 1 186 ? -9.325 10.383 9.612 1.00 96.38 186 LEU A O 1
ATOM 1479 N N . GLU A 1 187 ? -8.621 12.439 10.227 1.00 95.69 187 GLU A N 1
ATOM 1480 C CA . GLU A 1 187 ? -7.539 12.593 9.248 1.00 95.69 187 GLU A CA 1
ATOM 1481 C C . GLU A 1 187 ? -6.507 11.463 9.329 1.00 95.69 187 GLU A C 1
ATOM 1483 O O . GLU A 1 187 ? -6.067 10.945 8.305 1.00 95.69 187 GLU A O 1
ATOM 1488 N N . ASP A 1 188 ? -6.190 11.016 10.543 1.00 94.44 188 ASP A N 1
ATOM 1489 C CA . ASP A 1 188 ? -5.307 9.879 10.802 1.00 94.44 188 ASP A CA 1
ATOM 1490 C C . ASP A 1 188 ? -5.701 8.624 9.997 1.00 94.44 188 ASP A C 1
ATOM 1492 O O . ASP A 1 188 ? -4.840 7.925 9.450 1.00 94.44 188 ASP A O 1
ATOM 1496 N N . ILE A 1 189 ? -7.007 8.353 9.897 1.00 96.94 189 ILE A N 1
ATOM 1497 C CA . ILE A 1 189 ? -7.556 7.209 9.161 1.00 96.94 189 ILE A CA 1
ATOM 1498 C C . ILE A 1 189 ? -7.733 7.548 7.681 1.00 96.94 189 ILE A C 1
ATOM 1500 O O . ILE A 1 189 ? -7.298 6.777 6.822 1.00 96.94 189 ILE A O 1
ATOM 1504 N N . THR A 1 190 ? -8.336 8.694 7.357 1.00 97.25 190 THR A N 1
ATOM 1505 C CA . THR A 1 190 ? -8.660 9.045 5.964 1.00 97.25 190 THR A CA 1
ATOM 1506 C C . THR A 1 190 ? -7.407 9.267 5.118 1.00 97.25 190 THR A C 1
ATOM 1508 O O . THR A 1 190 ? -7.384 8.880 3.951 1.00 97.25 190 THR A O 1
ATOM 1511 N N . ALA A 1 191 ? -6.301 9.739 5.706 1.00 95.00 191 ALA A N 1
ATOM 1512 C CA . ALA A 1 191 ? -5.005 9.868 5.033 1.00 95.00 191 ALA A CA 1
ATOM 1513 C C . ALA A 1 191 ? -4.385 8.523 4.590 1.00 95.00 191 ALA A C 1
ATOM 1515 O O . ALA A 1 191 ? -3.385 8.510 3.852 1.00 95.00 191 ALA A O 1
ATOM 1516 N N . ARG A 1 192 ? -4.940 7.395 5.057 1.00 95.88 192 ARG A N 1
ATOM 1517 C CA . ARG A 1 192 ? -4.557 6.018 4.703 1.00 95.88 192 ARG A CA 1
ATOM 1518 C C . ARG A 1 192 ? -5.559 5.326 3.779 1.00 95.88 192 ARG A C 1
ATOM 1520 O O . ARG A 1 192 ? -5.318 4.191 3.384 1.00 95.88 192 ARG A O 1
ATOM 1527 N N . MET A 1 193 ? -6.656 5.987 3.420 1.00 97.56 193 MET A N 1
ATOM 1528 C CA . MET A 1 193 ? -7.659 5.431 2.518 1.00 97.56 193 MET A CA 1
ATOM 1529 C C . MET A 1 193 ? -7.350 5.796 1.056 1.00 97.56 193 MET A C 1
ATOM 1531 O O . MET A 1 193 ? -6.982 6.941 0.787 1.00 97.56 193 MET A O 1
ATOM 1535 N N . PRO A 1 194 ? -7.504 4.866 0.093 1.00 96.81 194 PRO A N 1
ATOM 1536 C CA . PRO A 1 194 ? -7.284 5.172 -1.325 1.00 96.81 194 PRO A CA 1
ATOM 1537 C C . PRO A 1 194 ? -8.378 6.036 -1.978 1.00 96.81 194 PRO A C 1
ATOM 1539 O O . PRO A 1 194 ? -8.142 6.681 -3.003 1.00 96.81 194 PRO A O 1
ATOM 1542 N N . GLY A 1 195 ? -9.580 6.046 -1.400 1.00 97.62 195 GLY A N 1
ATOM 1543 C CA . GLY A 1 195 ? -10.758 6.752 -1.902 1.00 97.62 195 GLY A CA 1
ATOM 1544 C C . GLY A 1 195 ? -12.040 6.173 -1.309 1.00 97.62 195 GLY A C 1
ATOM 1545 O O . GLY A 1 195 ? -11.975 5.433 -0.322 1.00 97.62 195 GLY A O 1
ATOM 1546 N N . ASN A 1 196 ? -13.189 6.486 -1.917 1.00 98.56 196 ASN A N 1
ATOM 1547 C CA . ASN A 1 196 ? -14.476 5.904 -1.527 1.00 98.56 196 ASN A CA 1
ATOM 1548 C C . ASN A 1 196 ? -14.376 4.380 -1.484 1.00 98.56 196 ASN A C 1
ATOM 1550 O O . ASN A 1 196 ? -13.635 3.752 -2.251 1.00 98.56 196 ASN A O 1
ATOM 1554 N N . SER A 1 197 ? -15.010 3.806 -0.474 1.00 98.50 197 SER A N 1
ATOM 1555 C CA . SER A 1 197 ? -14.712 2.447 -0.052 1.00 98.50 197 SER A CA 1
ATOM 1556 C C . SER A 1 197 ? -15.927 1.814 0.583 1.00 98.50 197 SER A C 1
ATOM 1558 O O . SER A 1 197 ? -16.637 2.469 1.325 1.00 98.50 197 SER A O 1
ATOM 1560 N N . ARG A 1 198 ? -16.103 0.509 0.418 1.00 98.38 198 ARG A N 1
ATOM 1561 C CA . ARG A 1 198 ? -16.999 -0.273 1.276 1.00 98.38 198 ARG A CA 1
ATOM 1562 C C . ARG A 1 198 ? -16.196 -0.996 2.348 1.00 98.38 198 ARG A C 1
ATOM 1564 O O . ARG A 1 198 ? -15.073 -1.444 2.109 1.00 98.38 198 ARG A O 1
ATOM 1571 N N . ILE A 1 199 ? -16.788 -1.156 3.525 1.00 98.50 199 ILE A N 1
ATOM 1572 C CA . ILE A 1 199 ? -16.197 -1.943 4.610 1.00 98.50 199 ILE A CA 1
ATOM 1573 C C . ILE A 1 199 ? -16.523 -3.417 4.371 1.00 98.50 199 ILE A C 1
ATOM 1575 O O . ILE A 1 199 ? -17.687 -3.805 4.390 1.00 98.50 199 ILE A O 1
ATOM 1579 N N . ILE A 1 200 ? -15.497 -4.248 4.187 1.00 98.44 200 ILE A N 1
ATOM 1580 C CA . ILE A 1 200 ? -15.650 -5.708 4.149 1.00 98.44 200 ILE A CA 1
ATOM 1581 C C . ILE A 1 200 ? -15.843 -6.234 5.569 1.00 98.44 200 ILE A C 1
ATOM 1583 O O . ILE A 1 200 ? -16.736 -7.037 5.827 1.00 98.44 200 ILE A O 1
ATOM 1587 N N . LYS A 1 201 ? -15.008 -5.775 6.508 1.00 97.94 201 LYS A N 1
ATOM 1588 C CA . LYS A 1 201 ? -15.135 -6.126 7.925 1.00 97.94 201 LYS A CA 1
ATOM 1589 C C . LYS A 1 201 ? -14.418 -5.149 8.837 1.00 97.94 201 LYS A C 1
ATOM 1591 O O . LYS A 1 201 ? -13.513 -4.431 8.419 1.00 97.94 201 LYS A O 1
ATOM 1596 N N . ILE A 1 202 ? -14.799 -5.189 10.110 1.00 98.12 202 ILE A N 1
ATOM 1597 C CA . ILE A 1 202 ? -14.094 -4.532 11.210 1.00 98.12 202 ILE A CA 1
ATOM 1598 C C . ILE A 1 202 ? -13.819 -5.586 12.270 1.00 98.12 202 ILE A C 1
ATOM 1600 O O . ILE A 1 202 ? -14.730 -6.309 12.672 1.00 98.12 202 ILE A O 1
ATOM 1604 N N . HIS A 1 203 ? -12.580 -5.640 12.736 1.00 97.75 203 HIS A N 1
ATOM 1605 C CA . HIS A 1 203 ? -12.146 -6.522 13.802 1.00 97.75 203 HIS A CA 1
ATOM 1606 C C . HIS A 1 203 ? -11.498 -5.706 14.920 1.00 97.75 203 HIS A C 1
ATOM 1608 O O . HIS A 1 203 ? -10.687 -4.816 14.668 1.00 97.75 203 HIS A O 1
ATOM 1614 N N . VAL A 1 204 ? -11.855 -6.030 16.157 1.00 95.94 204 VAL A N 1
ATOM 1615 C CA . VAL A 1 204 ? -11.252 -5.485 17.374 1.00 95.94 204 VAL A CA 1
ATOM 1616 C C . VAL A 1 204 ? -10.860 -6.687 18.217 1.00 95.94 204 VAL A C 1
ATOM 1618 O O . VAL A 1 204 ? -11.726 -7.509 18.531 1.00 95.94 204 VAL A O 1
ATOM 1621 N N . LYS A 1 205 ? -9.570 -6.824 18.525 1.00 89.81 205 LYS A N 1
ATOM 1622 C CA . LYS A 1 205 ? -9.088 -7.898 19.389 1.00 89.81 205 LYS A CA 1
ATOM 1623 C C . LYS A 1 205 ? -9.614 -7.664 20.802 1.00 89.81 205 LYS A C 1
ATOM 1625 O O . LYS A 1 205 ? -9.621 -6.530 21.278 1.00 89.81 205 LYS A O 1
ATOM 1630 N N . LYS A 1 206 ? -10.114 -8.738 21.408 1.00 68.44 206 LYS A N 1
ATOM 1631 C CA . LYS A 1 206 ? -10.499 -8.765 22.819 1.00 68.44 206 LYS A CA 1
ATOM 1632 C C . LYS A 1 206 ? -9.268 -8.975 23.684 1.00 68.44 206 LYS A C 1
ATOM 1634 O O . LYS A 1 206 ? -8.359 -9.689 23.205 1.00 68.44 206 LYS A O 1
#